Protein AF-A0AAW5VMK2-F1 (afdb_monomer_lite)

Sequence (219 aa):
MEKEIYLLLGNATITIIISVAVIKYLANKLIEDQFVKSLEKYRHKINLDFDRIQKINQKEFEVLPELWYLLNRYKTTAIFFLTKKILTEDINNYVELDLELFLKSIPITESQKLYIRNSNNKKAAYLQIVQDAGDAALQRDYDLLKIFFSNNKIFFTNRISTLVSEIDKFYFETTIIYHTLLNDQIQREIFAKDFEKSSQKILNQIYPEIKSRLKFTEE

pLDDT: mean 88.2, std 10.49, range [42.19, 97.94]

Organism: NCBI:txid2950025

Foldseek 3Di:
DVVVVVVVVVVVVVVVVVVVVVVVVVVVVVVVVVVVVVVVVVVVVVVVVVVVVVVLLVVLVVQLVVLLVLLVQLLVLLLCLLLVPQDPDQCLPDDPVRLVVVLVVDPDDPVLSVQLVPDNRSSVSSLVVSNVVSLVSNVVSVVVSVVSCVVCVVSDDPLLVVLVVVVVVVSVCSNVVCVVCVNPNVVSVVVSVVSSVVSVVSSVVSVVVSCVSNVPDDD

Radius of gyration: 37.96 Å; chains: 1; bounding box: 83×28×121 Å

Structure (mmCIF, N/CA/C/O backbone):
data_AF-A0AAW5VMK2-F1
#
_entry.id   AF-A0AAW5VMK2-F1
#
loop_
_atom_site.group_PDB
_atom_site.id
_atom_site.type_symbol
_atom_site.label_atom_id
_atom_site.label_alt_id
_atom_site.label_comp_id
_atom_site.label_asym_id
_atom_site.label_entity_id
_atom_site.label_seq_id
_atom_site.pdbx_PDB_ins_code
_atom_site.Cartn_x
_atom_site.Cartn_y
_atom_site.Cartn_z
_atom_site.occupancy
_atom_site.B_iso_or_equiv
_atom_site.auth_seq_id
_atom_site.auth_comp_id
_atom_site.auth_asym_id
_atom_site.auth_atom_id
_atom_site.pdbx_PDB_model_num
ATOM 1 N N . MET A 1 1 ? -60.920 7.695 85.302 1.00 55.19 1 MET A N 1
ATOM 2 C CA . MET A 1 1 ? -60.744 8.562 84.120 1.00 55.19 1 MET A CA 1
ATOM 3 C C . MET A 1 1 ? -59.274 8.810 83.786 1.00 55.19 1 MET A C 1
ATOM 5 O O . MET A 1 1 ? -58.885 8.487 82.678 1.00 55.19 1 MET A O 1
ATOM 9 N N . GLU A 1 2 ? -58.419 9.276 84.707 1.00 54.81 2 GLU A N 1
ATOM 10 C CA . GLU A 1 2 ? -56.999 9.556 84.381 1.00 54.81 2 GLU A CA 1
ATOM 11 C C . GLU A 1 2 ? -56.193 8.328 83.915 1.00 54.81 2 GLU A C 1
ATOM 13 O O . GLU A 1 2 ? -55.468 8.410 82.928 1.00 54.81 2 GLU A O 1
ATOM 18 N N . LYS A 1 3 ? -56.363 7.156 84.547 1.00 55.16 3 LYS A N 1
ATOM 19 C CA . LYS A 1 3 ? -55.651 5.920 84.154 1.00 55.16 3 LYS A CA 1
ATOM 20 C C . LYS A 1 3 ? -55.936 5.454 82.719 1.00 55.16 3 LYS A C 1
ATOM 22 O O . LYS A 1 3 ? -55.041 4.902 82.092 1.00 55.16 3 LYS A O 1
ATOM 27 N N . GLU A 1 4 ? -57.140 5.681 82.194 1.00 57.19 4 GLU A N 1
ATOM 28 C CA . GLU A 1 4 ? -57.496 5.305 80.815 1.00 57.19 4 GLU A CA 1
ATOM 29 C C . GLU A 1 4 ? -56.873 6.252 79.784 1.00 57.19 4 GLU A C 1
ATOM 31 O O . GLU A 1 4 ? -56.451 5.809 78.719 1.00 57.19 4 GLU A O 1
ATOM 36 N N . ILE A 1 5 ? -56.732 7.537 80.125 1.00 58.44 5 ILE A N 1
ATOM 37 C CA . ILE A 1 5 ? -56.108 8.552 79.265 1.00 58.44 5 ILE A CA 1
ATOM 38 C C . ILE A 1 5 ? -54.604 8.275 79.103 1.00 58.44 5 ILE A C 1
ATOM 40 O O . ILE A 1 5 ? -54.088 8.342 77.989 1.00 58.44 5 ILE A O 1
ATOM 44 N N . TYR A 1 6 ? -53.906 7.876 80.174 1.00 58.59 6 TYR A N 1
ATOM 45 C CA . TYR A 1 6 ? -52.492 7.474 80.099 1.00 58.59 6 TYR A CA 1
ATOM 46 C C . TYR A 1 6 ? -52.274 6.174 79.309 1.00 58.59 6 TYR A C 1
ATOM 48 O O . TYR A 1 6 ? -51.271 6.047 78.608 1.00 58.59 6 TYR A O 1
ATOM 56 N N . LEU A 1 7 ? -53.218 5.231 79.373 1.00 59.12 7 LEU A N 1
ATOM 57 C CA . LEU A 1 7 ? -53.176 3.983 78.601 1.00 59.12 7 LEU A CA 1
ATOM 58 C C . LEU A 1 7 ? -53.410 4.237 77.103 1.00 59.12 7 LEU A C 1
ATOM 60 O O . LEU A 1 7 ? -52.710 3.676 76.261 1.00 59.12 7 LEU A O 1
ATOM 64 N N . LEU A 1 8 ? -54.334 5.142 76.767 1.00 58.22 8 LEU A N 1
ATOM 65 C CA . LEU A 1 8 ? -54.582 5.591 75.394 1.00 58.22 8 LEU A CA 1
ATOM 66 C C . LEU A 1 8 ? -53.401 6.390 74.815 1.00 58.22 8 LEU A C 1
ATOM 68 O O . LEU A 1 8 ? -53.002 6.138 73.679 1.00 58.22 8 LEU A O 1
ATOM 72 N N . LEU A 1 9 ? -52.795 7.295 75.592 1.00 57.34 9 LEU A N 1
ATOM 73 C CA . LEU A 1 9 ? -51.599 8.052 75.188 1.00 57.34 9 LEU A CA 1
ATOM 74 C C . LEU A 1 9 ? -50.356 7.152 75.036 1.00 57.34 9 LEU A C 1
ATOM 76 O O . LEU A 1 9 ? -49.578 7.319 74.093 1.00 57.34 9 LEU A O 1
ATOM 80 N N . GLY A 1 10 ? -50.186 6.162 75.918 1.00 64.38 10 GLY A N 1
ATOM 81 C CA . GLY A 1 10 ? -49.125 5.155 75.817 1.00 64.38 10 GLY A CA 1
ATOM 82 C C . GLY A 1 10 ? -49.268 4.278 74.570 1.00 64.38 10 GLY A C 1
ATOM 83 O O . GLY A 1 10 ? -48.306 4.085 73.832 1.00 64.38 10 GLY A O 1
ATOM 84 N N . ASN A 1 11 ? -50.485 3.830 74.258 1.00 66.88 11 ASN A N 1
ATOM 85 C CA . ASN A 1 11 ? -50.741 3.060 73.041 1.00 66.88 11 ASN A CA 1
ATOM 86 C C . ASN A 1 11 ? -50.537 3.902 71.773 1.00 66.88 11 ASN A C 1
ATOM 88 O O . ASN A 1 11 ? -49.905 3.425 70.833 1.00 66.88 11 ASN A O 1
ATOM 92 N N . ALA A 1 12 ? -50.986 5.164 71.768 1.00 69.06 12 ALA A N 1
ATOM 93 C CA . ALA A 1 12 ? -50.824 6.075 70.635 1.00 69.06 12 ALA A CA 1
ATOM 94 C C . ALA A 1 12 ? -49.345 6.323 70.288 1.00 69.06 12 ALA A C 1
ATOM 96 O O . ALA A 1 12 ? -48.956 6.240 69.120 1.00 69.06 12 ALA A O 1
ATOM 97 N N . THR A 1 13 ? -48.503 6.564 71.298 1.00 71.81 13 THR A N 1
ATOM 98 C CA . THR A 1 13 ? -47.056 6.779 71.113 1.00 71.81 13 THR A CA 1
ATOM 99 C C . THR A 1 13 ? -46.342 5.532 70.588 1.00 71.81 13 THR A C 1
ATOM 101 O O . THR A 1 13 ? -45.519 5.645 69.678 1.00 71.81 13 THR A O 1
ATOM 104 N N . ILE A 1 14 ? -46.711 4.337 71.060 1.00 74.56 14 ILE A N 1
ATOM 105 C CA . ILE A 1 14 ? -46.182 3.062 70.549 1.00 74.56 14 ILE A CA 1
ATOM 106 C C . ILE A 1 14 ? -46.541 2.868 69.068 1.00 74.56 14 ILE A C 1
ATOM 108 O O . ILE A 1 14 ? -45.661 2.552 68.266 1.00 74.56 14 ILE A O 1
ATOM 112 N N . THR A 1 15 ? -47.791 3.121 68.664 1.00 77.88 15 THR A N 1
ATOM 113 C CA . THR A 1 15 ? -48.189 3.038 67.244 1.00 77.88 15 THR A CA 1
ATOM 114 C C . THR A 1 15 ? -47.421 4.008 66.353 1.00 77.88 15 THR A C 1
ATOM 116 O O . THR A 1 15 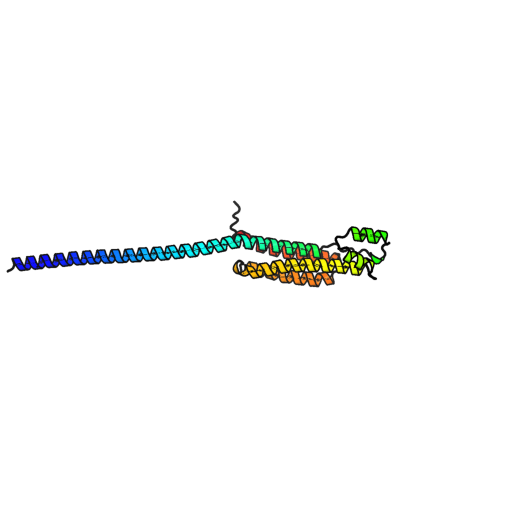? -47.055 3.639 65.237 1.00 77.88 15 THR A O 1
ATOM 119 N N . ILE A 1 16 ? -47.135 5.224 66.826 1.00 81.56 16 ILE A N 1
ATOM 120 C CA . ILE A 1 16 ? -46.351 6.209 66.066 1.00 81.56 16 ILE A CA 1
ATOM 121 C C . ILE A 1 16 ? -44.913 5.716 65.884 1.00 81.56 16 ILE A C 1
ATOM 123 O O . ILE A 1 16 ? -44.394 5.749 64.770 1.00 81.56 16 ILE A O 1
ATOM 127 N N . ILE A 1 17 ? -44.284 5.196 66.942 1.00 82.94 17 ILE A N 1
ATOM 128 C CA . ILE A 1 17 ? -42.915 4.662 66.885 1.00 82.94 17 ILE A CA 1
ATOM 129 C C . ILE A 1 17 ? -42.830 3.478 65.915 1.00 82.94 17 ILE A C 1
ATOM 131 O O . ILE A 1 17 ? -41.935 3.442 65.069 1.00 82.94 17 ILE A O 1
ATOM 135 N N . ILE A 1 18 ? -43.784 2.544 65.988 1.00 84.06 18 ILE A N 1
ATOM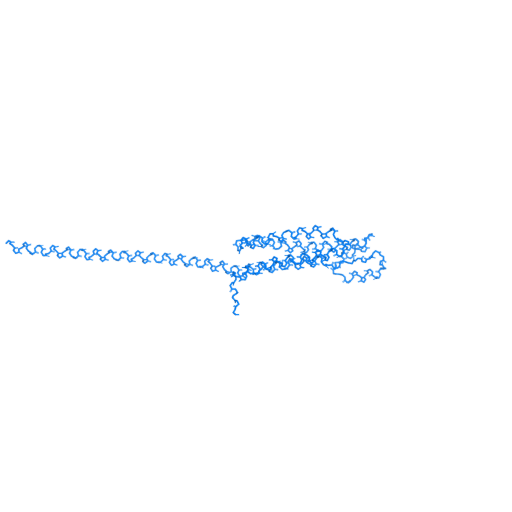 136 C CA . ILE A 1 18 ? -43.859 1.399 65.070 1.00 84.06 18 ILE A CA 1
ATOM 137 C C . ILE A 1 18 ? -44.045 1.885 63.630 1.00 84.06 18 ILE A C 1
ATOM 139 O O . ILE A 1 18 ? -43.343 1.425 62.732 1.00 84.06 18 ILE A O 1
ATOM 143 N N . SER A 1 19 ? -44.930 2.857 63.403 1.00 83.12 19 SER A N 1
ATOM 144 C CA . SER A 1 19 ? -45.181 3.413 62.069 1.00 83.12 19 SER A CA 1
ATOM 145 C C . SER A 1 19 ? -43.934 4.080 61.484 1.00 83.12 19 SER A C 1
ATOM 147 O O . SER A 1 19 ? -43.581 3.826 60.335 1.00 83.12 19 SER A O 1
ATOM 149 N N . VAL A 1 20 ? -43.209 4.875 62.278 1.00 87.81 20 VAL A N 1
ATOM 150 C CA . VAL A 1 20 ? -41.946 5.506 61.859 1.00 87.81 20 VAL A CA 1
ATOM 151 C C . VAL A 1 20 ? -40.874 4.456 61.561 1.00 87.81 20 VAL A C 1
ATOM 153 O O . VAL A 1 20 ? -40.158 4.581 60.567 1.00 87.81 20 VAL A O 1
ATOM 156 N N . ALA A 1 21 ? -40.774 3.400 62.373 1.00 88.62 21 ALA A N 1
ATOM 157 C CA . ALA A 1 21 ? -39.833 2.308 62.142 1.00 88.62 21 ALA A CA 1
ATOM 158 C C . ALA A 1 21 ? -40.138 1.554 60.836 1.00 88.62 21 ALA A C 1
ATOM 160 O O . ALA A 1 21 ? -39.225 1.298 60.050 1.00 88.62 21 ALA A O 1
ATOM 161 N N . VAL A 1 22 ? -41.416 1.268 60.567 1.00 88.56 22 VAL A N 1
ATOM 162 C CA . VAL A 1 22 ? -41.868 0.630 59.321 1.00 88.56 22 VAL A CA 1
ATOM 163 C C . VAL A 1 22 ? -41.588 1.524 58.114 1.00 88.56 22 VAL A C 1
ATOM 165 O O . VAL A 1 22 ? -41.030 1.049 57.128 1.00 88.56 22 VAL A O 1
ATOM 168 N N . ILE A 1 23 ? -41.895 2.823 58.191 1.00 90.81 23 ILE A N 1
ATOM 169 C CA . ILE A 1 23 ? -41.611 3.782 57.111 1.00 90.81 23 ILE A CA 1
ATOM 170 C C . ILE A 1 23 ? -40.107 3.866 56.845 1.00 90.81 23 ILE A C 1
ATOM 172 O O . ILE A 1 23 ? -39.690 3.811 55.692 1.00 90.81 23 ILE A O 1
ATOM 176 N N . LYS A 1 24 ? -39.276 3.946 57.891 1.00 91.19 24 LYS A N 1
ATOM 177 C CA . LYS A 1 24 ? -37.815 3.996 57.752 1.00 91.19 24 LYS A CA 1
ATOM 178 C C . LYS A 1 24 ? -37.260 2.717 57.124 1.00 91.19 24 LYS A C 1
ATOM 180 O O . LYS A 1 24 ? -36.398 2.791 56.253 1.00 91.19 24 LYS A O 1
ATOM 185 N N . TYR A 1 25 ? -37.769 1.554 57.530 1.00 93.75 25 TYR A N 1
ATOM 186 C CA . TYR A 1 25 ? -37.389 0.272 56.941 1.00 93.75 25 TYR A CA 1
ATOM 187 C C . TYR A 1 25 ? -37.773 0.192 55.457 1.00 93.75 25 TYR A C 1
ATOM 189 O O . TYR A 1 25 ? -36.934 -0.146 54.624 1.00 93.75 25 TYR A O 1
ATOM 197 N N . LEU A 1 26 ? -39.011 0.555 55.111 1.00 92.31 26 LEU A N 1
ATOM 198 C CA . LEU A 1 26 ? -39.484 0.557 53.725 1.00 92.31 26 LEU A CA 1
ATOM 199 C C . LEU A 1 26 ? -38.728 1.571 52.861 1.00 92.31 26 LEU A C 1
ATOM 201 O O . LEU A 1 26 ? -38.368 1.246 51.734 1.00 92.31 26 LEU A O 1
ATOM 205 N N . ALA A 1 27 ? -38.437 2.763 53.387 1.00 89.06 27 ALA A N 1
ATOM 206 C CA . ALA A 1 27 ? -37.640 3.771 52.696 1.00 89.06 27 ALA A CA 1
ATOM 207 C C . ALA A 1 27 ? -36.221 3.261 52.413 1.00 89.06 27 ALA A C 1
ATOM 209 O O . ALA A 1 27 ? -35.770 3.334 51.274 1.00 89.06 27 ALA A O 1
ATOM 210 N N . ASN A 1 28 ? -35.550 2.674 53.410 1.00 91.81 28 ASN A N 1
ATOM 211 C CA . ASN A 1 28 ? -34.224 2.083 53.226 1.00 91.81 28 ASN A CA 1
ATOM 212 C C . ASN A 1 28 ? -34.245 0.958 52.186 1.00 91.81 28 ASN A C 1
ATOM 214 O O . ASN A 1 28 ? -33.394 0.939 51.303 1.00 91.81 28 ASN A O 1
ATOM 218 N N . LYS A 1 29 ? -35.248 0.072 52.237 1.00 92.88 29 LYS A N 1
ATOM 219 C CA . LYS A 1 29 ? -35.394 -1.030 51.279 1.00 92.88 29 LYS A CA 1
ATOM 220 C C . LYS A 1 29 ? -35.662 -0.538 49.854 1.00 92.88 29 LYS A C 1
ATOM 222 O O . LYS A 1 29 ? -35.093 -1.065 48.907 1.00 92.88 29 LYS A O 1
ATOM 227 N N . LEU A 1 30 ? -36.492 0.495 49.686 1.00 91.88 30 LEU A N 1
ATOM 228 C CA . LEU A 1 30 ? -36.740 1.116 48.380 1.00 91.88 30 LEU A CA 1
ATOM 229 C C . LEU A 1 30 ? -35.482 1.784 47.817 1.00 91.88 30 LEU A C 1
ATOM 231 O O . LEU A 1 30 ? -35.218 1.675 46.621 1.00 91.88 30 LEU A O 1
ATOM 235 N N . ILE A 1 31 ? -34.717 2.468 48.671 1.00 92.25 31 ILE A N 1
ATOM 236 C CA . ILE A 1 31 ? -33.445 3.088 48.297 1.00 92.25 31 ILE A CA 1
ATOM 237 C C . ILE A 1 31 ? -32.448 2.007 47.867 1.00 92.25 31 ILE A C 1
ATOM 239 O O . ILE A 1 31 ? -31.843 2.134 46.806 1.00 92.25 31 ILE A O 1
ATOM 243 N N . GLU A 1 32 ? -32.320 0.925 48.634 1.00 92.75 32 GLU A N 1
ATOM 244 C CA . GLU A 1 32 ? -31.441 -0.205 48.322 1.00 92.75 32 GLU A CA 1
ATOM 245 C C . GLU A 1 32 ? -31.819 -0.876 46.992 1.00 92.75 32 GLU A C 1
ATOM 247 O O . GLU A 1 32 ? -30.964 -1.015 46.119 1.00 92.75 32 GLU A O 1
ATOM 252 N N . ASP A 1 33 ? -33.103 -1.171 46.763 1.00 92.94 33 ASP A N 1
ATOM 253 C CA . ASP A 1 33 ? -33.595 -1.724 45.493 1.00 92.94 33 ASP A CA 1
ATOM 254 C C . ASP A 1 33 ? -33.305 -0.795 44.300 1.00 92.94 33 ASP A C 1
ATOM 256 O O . ASP A 1 33 ? -32.953 -1.255 43.208 1.00 92.94 33 ASP A O 1
ATOM 260 N N . GLN A 1 34 ? -33.456 0.523 44.474 1.00 91.44 34 GLN A N 1
ATOM 261 C CA . GLN A 1 34 ? -33.108 1.497 43.435 1.00 91.44 34 GLN A CA 1
ATOM 262 C C . GLN A 1 34 ? -31.598 1.549 43.187 1.00 91.44 34 GLN A C 1
ATOM 264 O O . GLN A 1 34 ? -31.178 1.604 42.027 1.00 91.44 34 GLN A O 1
ATOM 269 N N . PHE A 1 35 ? -30.783 1.481 44.243 1.00 91.44 35 PHE A N 1
ATOM 270 C CA . PHE A 1 35 ? -29.329 1.418 44.130 1.00 91.44 35 PHE A CA 1
ATOM 271 C C . PHE A 1 35 ? -28.877 0.158 43.397 1.00 91.44 35 PHE A C 1
ATOM 273 O O . PHE A 1 35 ? -28.116 0.279 42.438 1.00 91.44 35 PHE A O 1
ATOM 280 N N . VAL A 1 36 ? -29.393 -1.020 43.757 1.00 93.56 36 VAL A N 1
ATOM 281 C CA . VAL A 1 36 ? -29.086 -2.291 43.082 1.00 93.56 36 VAL A CA 1
ATOM 282 C C . VAL A 1 36 ? -29.442 -2.208 41.598 1.00 93.56 36 VAL A C 1
ATOM 284 O O . VAL A 1 36 ? -28.588 -2.458 40.748 1.00 93.56 36 VAL A O 1
ATOM 287 N N . LYS A 1 37 ? -30.649 -1.732 41.262 1.00 92.56 37 LYS A N 1
ATOM 288 C CA . LYS A 1 37 ? -31.066 -1.531 39.861 1.00 92.56 37 LYS A CA 1
ATOM 289 C C . LYS A 1 37 ? -30.165 -0.551 39.110 1.00 92.56 37 LYS A C 1
ATOM 291 O O . LYS A 1 37 ? -29.895 -0.738 37.924 1.00 92.56 37 LYS A O 1
ATOM 296 N N . SER A 1 38 ? -29.724 0.524 39.764 1.00 90.38 38 SER A N 1
ATOM 297 C CA . SER A 1 38 ? -28.821 1.500 39.149 1.00 90.38 38 SER A CA 1
ATOM 298 C C . SER A 1 38 ? -27.431 0.906 38.901 1.00 90.38 38 SER A C 1
ATOM 300 O O . SER A 1 38 ? -26.896 1.062 37.805 1.00 90.38 38 SER A O 1
ATOM 302 N N . LEU A 1 39 ? -26.890 0.149 39.861 1.00 92.94 39 LEU A N 1
ATOM 303 C CA . LEU A 1 39 ? -25.608 -0.544 39.747 1.00 92.94 39 LEU A CA 1
ATOM 304 C C . LEU A 1 39 ? -25.631 -1.590 38.638 1.00 92.94 39 LEU A C 1
ATOM 306 O O . LEU A 1 39 ? -24.693 -1.647 37.848 1.00 92.94 39 LEU A O 1
ATOM 310 N N . GLU A 1 40 ? -26.707 -2.368 38.525 1.00 93.00 40 GLU A N 1
ATOM 311 C CA . GLU A 1 40 ? -26.888 -3.310 37.419 1.00 93.00 40 GLU A CA 1
ATOM 312 C C . GLU A 1 40 ? -26.888 -2.592 36.069 1.00 93.00 40 GLU A C 1
ATOM 314 O O . GLU A 1 40 ? -26.154 -2.989 35.164 1.00 93.00 40 GLU A O 1
ATOM 319 N N . LYS A 1 41 ? -27.632 -1.486 35.932 1.00 92.56 41 LYS A N 1
ATOM 320 C CA . LYS A 1 41 ? -27.629 -0.678 34.700 1.00 92.56 41 LYS A CA 1
ATOM 321 C C . LYS A 1 41 ? -26.236 -0.148 34.357 1.00 92.56 41 LYS A C 1
ATOM 323 O O . LYS A 1 41 ? -25.832 -0.229 33.197 1.00 92.56 41 LYS A O 1
ATOM 328 N N . TYR A 1 42 ? -25.497 0.371 35.339 1.00 93.81 42 TYR A N 1
ATOM 329 C CA . TYR A 1 42 ? -24.125 0.836 35.122 1.00 93.81 42 TYR A CA 1
ATOM 330 C C . TYR A 1 42 ? -23.194 -0.308 34.734 1.00 93.81 42 TYR A C 1
ATOM 332 O O . TYR A 1 42 ? -22.441 -0.168 33.776 1.00 93.81 42 TYR A O 1
ATOM 340 N N . ARG A 1 43 ? -23.287 -1.456 35.410 1.00 92.19 43 ARG A N 1
ATOM 341 C CA . ARG A 1 43 ? -22.506 -2.653 35.088 1.00 92.19 43 ARG A CA 1
ATOM 342 C C . ARG A 1 43 ? -22.780 -3.131 33.665 1.00 92.19 43 ARG A C 1
ATOM 344 O O . ARG A 1 43 ? -21.839 -3.389 32.924 1.00 92.19 43 ARG A O 1
ATOM 351 N N . HIS A 1 44 ? -24.047 -3.197 33.257 1.00 93.19 44 HIS A N 1
ATOM 352 C CA . HIS A 1 44 ? -24.417 -3.550 31.887 1.00 93.19 44 HIS A CA 1
ATOM 353 C C . HIS A 1 44 ? -23.860 -2.559 30.867 1.00 93.19 44 HIS A C 1
ATOM 355 O O . HIS A 1 44 ? -23.301 -2.982 29.859 1.00 93.19 44 HIS A O 1
ATOM 361 N N . LYS A 1 45 ? -23.962 -1.253 31.135 1.00 93.00 45 LYS A N 1
ATOM 362 C CA . LYS A 1 45 ? -23.408 -0.223 30.252 1.00 93.00 45 LYS A CA 1
ATOM 363 C C . LYS A 1 45 ? -21.887 -0.343 30.121 1.00 93.00 45 LYS A C 1
ATOM 365 O O . LYS A 1 45 ? -21.385 -0.363 29.005 1.00 93.00 45 LYS A O 1
ATOM 370 N N . ILE A 1 46 ? -21.179 -0.488 31.242 1.00 92.31 46 ILE A N 1
ATOM 371 C CA . ILE A 1 46 ? -19.722 -0.671 31.268 1.00 92.31 46 ILE A CA 1
ATOM 372 C C . ILE A 1 46 ? -19.323 -1.917 30.475 1.00 92.31 46 ILE A C 1
ATOM 374 O O . ILE A 1 46 ? -18.400 -1.843 29.673 1.00 92.31 46 ILE A O 1
ATOM 378 N N . ASN A 1 47 ? -20.031 -3.036 30.652 1.00 91.56 47 ASN A N 1
ATOM 379 C CA . ASN A 1 47 ? -19.752 -4.262 29.906 1.00 91.56 47 ASN A CA 1
ATOM 380 C C . ASN A 1 47 ? -19.948 -4.068 28.396 1.00 91.56 47 ASN A C 1
ATOM 382 O O . ASN A 1 47 ? -19.092 -4.473 27.621 1.00 91.56 47 ASN A O 1
ATOM 386 N N . LEU A 1 48 ? -21.026 -3.401 27.970 1.00 93.31 48 LEU A N 1
ATOM 387 C CA . LEU A 1 48 ? -21.265 -3.113 26.550 1.00 93.31 48 LEU A CA 1
ATOM 388 C C . LEU A 1 48 ? -20.190 -2.198 25.950 1.00 93.31 48 LEU A C 1
ATOM 390 O O . LEU A 1 48 ? -19.726 -2.435 24.833 1.00 93.31 48 LEU A O 1
ATOM 394 N N . ASP A 1 49 ? -19.790 -1.160 26.685 1.00 91.19 49 ASP A N 1
ATOM 395 C CA . ASP A 1 49 ? -18.731 -0.247 26.257 1.00 91.19 49 ASP A CA 1
ATOM 396 C C . ASP A 1 49 ? -17.382 -0.982 26.180 1.00 91.19 49 ASP A C 1
ATOM 398 O O . ASP A 1 49 ? -16.642 -0.816 25.208 1.00 91.19 49 ASP A O 1
ATOM 402 N N . PHE A 1 50 ? -17.092 -1.856 27.148 1.00 91.25 50 PHE A N 1
ATOM 403 C CA . PHE A 1 50 ? -15.893 -2.690 27.156 1.00 91.25 50 PHE A CA 1
ATOM 404 C C . PHE A 1 50 ? -15.869 -3.675 25.983 1.00 91.25 50 PHE A C 1
ATOM 406 O O . PHE A 1 50 ? -14.881 -3.717 25.252 1.00 91.25 50 PHE A O 1
ATOM 413 N N . ASP A 1 51 ? -16.967 -4.392 25.731 1.00 91.19 51 ASP A N 1
ATOM 414 C CA . ASP A 1 51 ? -17.101 -5.314 24.597 1.00 91.19 51 ASP A CA 1
ATOM 415 C C . ASP A 1 51 ? -16.882 -4.589 23.264 1.00 91.19 51 ASP A C 1
ATOM 417 O O . ASP A 1 51 ? -16.235 -5.103 22.346 1.00 91.19 51 ASP A O 1
ATOM 421 N N . ARG A 1 52 ? -17.409 -3.365 23.142 1.00 89.50 52 ARG A N 1
ATOM 422 C CA . ARG A 1 52 ? -17.216 -2.531 21.955 1.00 89.50 52 ARG A CA 1
ATOM 423 C C . ARG A 1 52 ? -15.756 -2.119 21.791 1.00 89.50 52 ARG A C 1
ATOM 425 O O . ARG A 1 52 ? -15.225 -2.240 20.688 1.00 89.50 52 ARG A O 1
ATOM 432 N N . ILE A 1 53 ? -15.110 -1.654 22.860 1.00 87.31 53 ILE A N 1
ATOM 433 C CA . ILE A 1 53 ? -13.689 -1.280 22.849 1.00 87.31 53 ILE A CA 1
ATOM 434 C C . ILE A 1 53 ? -12.824 -2.490 22.490 1.00 87.31 53 ILE A C 1
ATOM 436 O O . ILE A 1 53 ? -11.933 -2.377 21.652 1.00 87.31 53 ILE A O 1
ATOM 440 N N . GLN A 1 54 ? -13.110 -3.659 23.063 1.00 88.00 54 GLN A N 1
ATOM 441 C CA . GLN A 1 54 ? -12.380 -4.889 22.779 1.00 88.00 54 GLN A CA 1
ATOM 442 C C . GLN A 1 54 ? -12.485 -5.274 21.299 1.00 88.00 54 GLN A C 1
ATOM 444 O O . GLN A 1 54 ? -11.465 -5.568 20.679 1.00 88.00 54 GLN A O 1
ATOM 449 N N . LYS A 1 55 ? -13.685 -5.210 20.708 1.00 90.44 55 LYS A N 1
ATOM 450 C CA . LYS A 1 55 ? -13.892 -5.484 19.275 1.00 90.44 55 LYS A CA 1
ATOM 451 C C . LYS A 1 55 ? -13.168 -4.486 18.372 1.00 90.44 55 LYS A C 1
ATOM 453 O O . LYS A 1 55 ? -12.601 -4.890 17.361 1.00 90.44 55 LYS A O 1
ATOM 458 N N . ILE A 1 56 ? -13.173 -3.199 18.728 1.00 89.56 56 ILE A N 1
ATOM 459 C CA . ILE A 1 56 ? -12.433 -2.170 17.982 1.00 89.56 56 ILE A CA 1
ATOM 460 C C . ILE A 1 56 ? -10.934 -2.462 18.041 1.00 89.56 56 ILE A C 1
ATOM 462 O O . ILE A 1 56 ? -10.304 -2.551 16.993 1.00 89.56 56 ILE A O 1
ATOM 466 N N . ASN A 1 57 ? -10.385 -2.696 19.235 1.00 88.44 57 ASN A N 1
ATOM 467 C CA . ASN A 1 57 ? -8.967 -3.011 19.406 1.00 88.44 57 ASN A CA 1
ATOM 468 C C . ASN A 1 57 ? -8.575 -4.270 18.628 1.00 88.44 57 ASN A C 1
ATOM 470 O O . ASN A 1 57 ? -7.572 -4.260 17.924 1.00 88.44 57 ASN A O 1
ATOM 474 N N . GLN A 1 58 ? -9.382 -5.334 18.696 1.00 90.69 58 GLN A N 1
ATOM 475 C CA . GLN A 1 58 ? -9.153 -6.550 17.915 1.00 90.69 58 GLN A CA 1
ATOM 476 C C . GLN A 1 58 ? -9.071 -6.242 16.417 1.00 90.69 58 GLN A C 1
ATOM 478 O O . GLN A 1 58 ? -8.180 -6.740 15.736 1.00 90.69 58 GLN A O 1
ATOM 483 N N . LYS A 1 59 ? -9.953 -5.372 15.911 1.00 94.12 59 LYS A N 1
ATOM 484 C CA . LYS A 1 59 ? -9.914 -4.973 14.506 1.00 94.12 59 LYS A CA 1
ATOM 485 C C . LYS A 1 59 ? -8.699 -4.106 14.173 1.00 94.12 59 LYS A C 1
ATOM 487 O O . LYS A 1 59 ? -8.140 -4.250 13.091 1.00 94.12 59 LYS A O 1
ATOM 492 N N . GLU A 1 60 ? -8.241 -3.256 15.090 1.00 93.31 60 GLU A N 1
ATOM 493 C CA . GLU A 1 60 ? -7.002 -2.483 14.921 1.00 93.31 60 GLU A CA 1
ATOM 494 C C . GLU A 1 60 ? -5.764 -3.381 14.780 1.00 93.31 60 GLU A C 1
ATOM 496 O O . GLU A 1 60 ? -4.897 -3.072 13.960 1.00 93.31 60 GLU A O 1
ATOM 501 N N . PHE A 1 61 ? -5.710 -4.515 15.493 1.00 93.62 61 PHE A N 1
ATOM 502 C CA . PHE A 1 61 ? -4.642 -5.516 15.344 1.00 93.62 61 PHE A CA 1
ATOM 503 C C . PHE A 1 61 ? -4.611 -6.183 13.964 1.00 93.62 61 PHE A C 1
ATOM 505 O O . PHE A 1 61 ? -3.559 -6.657 13.550 1.00 93.62 61 PHE A O 1
ATOM 512 N N . GLU A 1 62 ? -5.724 -6.200 13.233 1.00 94.69 62 GLU A N 1
ATOM 513 C CA . GLU A 1 62 ? -5.762 -6.673 11.845 1.00 94.69 62 GLU A CA 1
ATOM 514 C C . GLU A 1 62 ? -5.435 -5.537 10.869 1.00 94.69 62 GLU A C 1
ATOM 516 O O . GLU A 1 62 ? -4.660 -5.695 9.930 1.00 94.69 62 GLU A O 1
ATOM 521 N N . VAL A 1 63 ? -6.032 -4.366 11.092 1.00 96.94 63 VAL A N 1
ATOM 522 C CA . VAL A 1 63 ? -6.054 -3.276 10.115 1.00 96.94 63 VAL A CA 1
ATOM 523 C C . VAL A 1 63 ? -4.747 -2.482 10.080 1.00 96.94 63 VAL A C 1
ATOM 525 O O . VAL A 1 63 ? -4.290 -2.113 8.998 1.00 96.94 63 VAL A O 1
ATOM 528 N N . LEU A 1 64 ? -4.147 -2.176 11.235 1.00 96.12 64 LEU A N 1
ATOM 529 C CA . LEU A 1 64 ? -2.950 -1.329 11.282 1.00 96.12 64 LEU A CA 1
ATOM 530 C C . LEU A 1 64 ? -1.703 -2.030 10.709 1.00 96.12 64 LEU A C 1
ATOM 532 O O . LEU A 1 64 ? -0.994 -1.388 9.929 1.00 96.12 64 LEU A O 1
ATOM 536 N N . PRO A 1 65 ? -1.426 -3.316 11.012 1.00 95.88 65 PRO A N 1
ATOM 537 C CA . PRO A 1 65 ? -0.319 -4.031 10.376 1.00 95.88 65 PRO A CA 1
ATOM 538 C C . PRO A 1 65 ? -0.504 -4.194 8.866 1.00 95.88 65 PRO A C 1
ATOM 540 O O . PRO A 1 65 ? 0.456 -4.033 8.117 1.00 95.88 65 PRO A O 1
ATOM 543 N N . GLU A 1 66 ? -1.731 -4.446 8.406 1.00 97.62 66 GLU A N 1
ATOM 544 C CA . GLU A 1 66 ? -2.023 -4.564 6.975 1.00 97.62 66 GLU A CA 1
ATOM 545 C C . GLU A 1 66 ? -1.821 -3.226 6.249 1.00 97.62 66 GLU A C 1
ATOM 547 O O . GLU A 1 66 ? -1.185 -3.184 5.196 1.00 97.62 66 GLU A O 1
ATOM 552 N N . LEU A 1 67 ? -2.252 -2.103 6.845 1.00 97.44 67 LEU A N 1
ATOM 553 C CA . LEU A 1 67 ? -1.935 -0.773 6.314 1.00 97.44 67 LEU A CA 1
ATOM 554 C C . LEU A 1 67 ? -0.417 -0.593 6.180 1.00 97.44 67 LEU A C 1
ATOM 556 O O . LEU A 1 67 ? 0.064 -0.160 5.135 1.00 97.44 67 LEU A O 1
ATOM 560 N N . TRP A 1 68 ? 0.341 -0.927 7.228 1.00 97.00 68 TRP A N 1
ATOM 561 C CA . TRP A 1 68 ? 1.800 -0.824 7.218 1.00 97.00 68 TRP A CA 1
ATOM 562 C C . TRP A 1 68 ? 2.435 -1.665 6.107 1.00 97.00 68 TRP A C 1
ATOM 564 O O . TRP A 1 68 ? 3.331 -1.189 5.403 1.00 97.00 68 TRP A O 1
ATOM 574 N N . TYR A 1 69 ? 1.959 -2.895 5.922 1.00 97.69 69 TYR A N 1
ATOM 575 C CA . TYR A 1 69 ? 2.402 -3.776 4.850 1.00 97.69 69 TYR A CA 1
ATOM 576 C C . TYR A 1 69 ? 2.137 -3.165 3.468 1.00 97.69 69 TYR A C 1
ATOM 578 O O . TYR A 1 69 ? 3.067 -3.050 2.668 1.00 97.69 69 TYR A O 1
ATOM 586 N N . LEU A 1 70 ? 0.910 -2.706 3.201 1.00 97.88 70 LEU A N 1
ATOM 587 C CA . LEU A 1 70 ? 0.533 -2.116 1.912 1.00 97.88 70 LEU A CA 1
ATOM 588 C C . LEU A 1 70 ? 1.324 -0.841 1.599 1.00 97.88 70 LEU A C 1
ATOM 590 O O . LEU A 1 70 ? 1.753 -0.645 0.463 1.00 97.88 70 LEU A O 1
ATOM 594 N N . LEU A 1 71 ? 1.579 -0.007 2.608 1.00 96.69 71 LEU A N 1
ATOM 595 C CA . LEU A 1 71 ? 2.411 1.189 2.480 1.00 96.69 71 LEU A CA 1
ATOM 596 C C . LEU A 1 71 ? 3.849 0.856 2.062 1.00 96.69 71 LEU A C 1
ATOM 598 O O . LEU A 1 71 ? 4.392 1.467 1.139 1.00 96.69 71 LEU A O 1
ATOM 602 N N . ASN A 1 72 ? 4.463 -0.128 2.724 1.00 96.56 72 ASN A N 1
ATOM 603 C CA . ASN A 1 72 ? 5.812 -0.573 2.381 1.00 96.56 72 ASN A CA 1
ATOM 604 C C . ASN A 1 72 ? 5.850 -1.237 1.007 1.00 96.56 72 ASN A C 1
ATOM 606 O O . ASN A 1 72 ? 6.750 -0.951 0.223 1.00 96.56 72 ASN A O 1
ATOM 610 N N . ARG A 1 73 ? 4.857 -2.069 0.689 1.00 96.75 73 ARG A N 1
ATOM 611 C CA . ARG A 1 73 ? 4.733 -2.711 -0.619 1.00 96.75 73 ARG A CA 1
ATOM 612 C C . ARG A 1 73 ? 4.660 -1.676 -1.739 1.00 96.75 73 ARG A C 1
ATOM 614 O O . ARG A 1 73 ? 5.466 -1.743 -2.661 1.00 96.75 73 ARG A O 1
ATOM 621 N N . TYR A 1 74 ? 3.772 -0.689 -1.619 1.00 95.88 74 TYR A N 1
ATOM 622 C CA . TYR A 1 74 ? 3.675 0.411 -2.576 1.00 95.88 74 TYR A CA 1
ATOM 623 C C . TYR A 1 74 ? 5.013 1.150 -2.723 1.00 95.88 74 TYR A C 1
ATOM 625 O O . TYR A 1 74 ? 5.493 1.333 -3.841 1.00 95.88 74 TYR A O 1
ATOM 633 N N . LYS A 1 75 ? 5.659 1.516 -1.604 1.00 94.44 75 LYS A N 1
ATOM 634 C CA . LYS A 1 75 ? 6.975 2.171 -1.619 1.00 94.44 75 LYS A CA 1
ATOM 635 C C . LYS A 1 75 ? 8.008 1.334 -2.381 1.00 94.44 75 LYS A C 1
ATOM 637 O O . LYS A 1 75 ? 8.720 1.871 -3.225 1.00 94.44 75 LYS A O 1
ATOM 642 N N . THR A 1 76 ? 8.109 0.041 -2.083 1.00 93.88 76 THR A N 1
ATOM 643 C CA . THR A 1 76 ? 9.061 -0.863 -2.737 1.00 93.88 76 THR A CA 1
ATOM 644 C C . THR A 1 76 ? 8.787 -0.967 -4.233 1.00 93.88 76 THR A C 1
ATOM 646 O O . THR A 1 76 ? 9.726 -0.863 -5.021 1.00 93.88 76 THR A O 1
ATOM 649 N N . THR A 1 77 ? 7.524 -1.106 -4.636 1.00 93.69 77 THR A N 1
ATOM 650 C CA . THR A 1 77 ? 7.127 -1.143 -6.049 1.00 93.69 77 THR A CA 1
ATOM 651 C C . THR A 1 77 ? 7.471 0.166 -6.760 1.00 93.69 77 THR A C 1
ATOM 653 O O . THR A 1 77 ? 8.053 0.129 -7.843 1.00 93.69 77 THR A O 1
ATOM 656 N N . ALA A 1 78 ? 7.209 1.319 -6.139 1.00 92.00 78 ALA A N 1
ATOM 657 C CA . ALA A 1 78 ? 7.558 2.628 -6.688 1.00 92.00 78 ALA A CA 1
ATOM 658 C C . ALA A 1 78 ? 9.075 2.811 -6.846 1.00 92.00 78 ALA A C 1
ATOM 660 O O . ALA A 1 78 ? 9.541 3.203 -7.913 1.00 92.00 78 ALA A O 1
ATOM 661 N N . ILE A 1 79 ? 9.871 2.459 -5.831 1.00 90.12 79 ILE A N 1
ATOM 662 C CA . ILE A 1 79 ? 11.339 2.530 -5.921 1.00 90.12 79 ILE A CA 1
ATOM 663 C C . ILE A 1 79 ? 11.856 1.586 -7.001 1.00 90.12 79 ILE A C 1
ATOM 665 O O . ILE A 1 79 ? 12.697 1.985 -7.804 1.00 90.12 79 ILE A O 1
ATOM 669 N N . PHE A 1 80 ? 11.356 0.350 -7.054 1.00 88.44 80 PHE A N 1
ATOM 670 C CA . PHE A 1 80 ? 11.749 -0.603 -8.086 1.00 88.44 80 PHE A CA 1
ATOM 671 C C . PHE A 1 80 ? 11.426 -0.070 -9.481 1.00 88.44 80 PHE A C 1
ATOM 673 O O . PHE A 1 80 ? 12.260 -0.163 -10.372 1.00 88.44 80 PHE A O 1
ATOM 680 N N . PHE A 1 81 ? 10.252 0.533 -9.666 1.00 87.19 81 PHE A N 1
ATOM 681 C CA . PHE A 1 81 ? 9.850 1.150 -10.924 1.00 87.19 81 PHE A CA 1
ATOM 682 C C . PHE A 1 81 ? 10.784 2.301 -11.336 1.00 87.19 81 PHE A C 1
ATOM 684 O O . PHE A 1 81 ? 11.290 2.310 -12.461 1.00 87.19 81 PHE A O 1
ATOM 691 N N . LEU A 1 82 ? 11.093 3.211 -10.407 1.00 85.75 82 LEU A N 1
ATOM 692 C CA . LEU A 1 82 ? 11.960 4.370 -10.644 1.00 85.75 82 LEU A CA 1
ATOM 693 C C . LEU A 1 82 ? 13.430 3.995 -10.889 1.00 85.75 82 LEU A C 1
ATOM 695 O O . LEU A 1 82 ? 14.093 4.591 -11.737 1.00 85.75 82 LEU A O 1
ATOM 699 N N . THR A 1 83 ? 13.937 3.000 -10.159 1.00 82.75 83 THR A N 1
ATOM 700 C CA . THR A 1 83 ? 15.337 2.541 -10.235 1.00 82.75 83 THR A CA 1
ATOM 701 C C . THR A 1 83 ? 15.555 1.427 -11.248 1.00 82.75 83 THR A C 1
ATOM 703 O O . THR A 1 83 ? 16.698 1.014 -11.462 1.00 82.75 83 THR A O 1
ATOM 706 N N . LYS A 1 84 ? 14.486 0.925 -11.887 1.00 79.62 84 LYS A N 1
ATOM 707 C CA . LYS A 1 84 ? 14.584 -0.149 -12.873 1.00 79.62 84 LYS A CA 1
ATOM 708 C C . LYS A 1 84 ? 15.604 0.252 -13.926 1.00 79.62 84 LYS A C 1
ATOM 710 O O . LYS A 1 84 ? 15.424 1.228 -14.659 1.00 79.62 84 LYS A O 1
ATOM 715 N N . LYS A 1 85 ? 16.682 -0.528 -14.008 1.00 68.19 85 LYS A N 1
ATOM 716 C CA . LYS A 1 85 ? 17.702 -0.338 -15.030 1.00 68.19 85 LYS A CA 1
ATOM 717 C C . LYS A 1 85 ? 17.094 -0.699 -16.379 1.00 68.19 85 LYS A C 1
ATOM 719 O O . LYS A 1 85 ? 17.029 -1.859 -16.775 1.00 68.19 85 LYS A O 1
ATOM 724 N N . ILE A 1 86 ? 16.592 0.318 -17.058 1.00 70.19 86 ILE A N 1
ATOM 725 C CA . ILE A 1 86 ? 16.181 0.235 -18.447 1.00 70.19 86 ILE A CA 1
ATOM 726 C C . ILE A 1 86 ? 17.454 0.108 -19.288 1.00 70.19 86 ILE A C 1
ATOM 728 O O . ILE A 1 86 ? 18.397 0.876 -19.090 1.00 70.19 86 ILE A O 1
ATOM 732 N N . LEU A 1 87 ? 17.492 -0.848 -20.222 1.00 66.81 87 LEU A N 1
ATOM 733 C CA . LEU A 1 87 ? 18.583 -0.896 -21.192 1.00 66.81 87 LEU A CA 1
ATOM 734 C C . LEU A 1 87 ? 18.576 0.385 -22.024 1.00 66.81 87 LEU A C 1
ATOM 736 O O . LEU A 1 87 ? 17.618 0.687 -22.733 1.00 66.81 87 LEU A O 1
ATOM 740 N N . THR A 1 88 ? 19.676 1.121 -21.938 1.00 63.53 88 THR A N 1
ATOM 741 C CA . THR A 1 88 ? 19.989 2.232 -22.838 1.00 63.53 88 THR A CA 1
ATOM 742 C C . THR A 1 88 ? 20.552 1.738 -24.171 1.00 63.53 88 THR A C 1
ATOM 744 O O . THR A 1 88 ? 20.563 2.502 -25.141 1.00 63.53 88 THR A O 1
ATOM 747 N N . GLU A 1 89 ? 20.971 0.470 -24.225 1.00 72.38 89 GLU A N 1
ATOM 748 C CA . GLU A 1 89 ? 21.560 -0.184 -25.389 1.00 72.38 89 GLU A CA 1
ATOM 749 C C . GLU A 1 89 ? 20.606 -0.180 -26.587 1.00 72.38 89 GLU A C 1
ATOM 751 O O . GLU A 1 89 ? 19.384 -0.314 -26.455 1.00 72.38 89 GLU A O 1
ATOM 756 N N . ASP A 1 90 ? 21.165 0.051 -27.772 1.00 82.88 90 ASP A N 1
ATOM 757 C CA . ASP A 1 90 ? 20.387 0.149 -28.997 1.00 82.88 90 ASP A CA 1
ATOM 758 C C . ASP A 1 90 ? 20.137 -1.234 -29.602 1.00 82.88 90 ASP A C 1
ATOM 760 O O . ASP A 1 90 ? 20.829 -1.679 -30.519 1.00 82.88 90 ASP A O 1
ATOM 764 N N . ILE A 1 91 ? 19.101 -1.905 -29.094 1.00 90.25 91 ILE A N 1
ATOM 765 C CA . ILE A 1 91 ? 18.688 -3.238 -29.558 1.00 90.25 91 ILE A CA 1
ATOM 766 C C . ILE A 1 91 ? 18.149 -3.253 -30.998 1.00 90.25 91 ILE A C 1
ATOM 768 O O . ILE A 1 91 ? 17.810 -4.312 -31.523 1.00 90.25 91 ILE A O 1
ATOM 772 N N . ASN A 1 92 ? 18.050 -2.093 -31.657 1.00 90.81 92 ASN A N 1
ATOM 773 C CA . ASN A 1 92 ? 17.688 -2.026 -33.072 1.00 90.81 92 ASN A CA 1
ATOM 774 C C . ASN A 1 92 ? 18.755 -2.657 -33.974 1.00 90.81 92 ASN A C 1
ATOM 776 O O . ASN A 1 92 ? 18.402 -3.194 -35.021 1.00 90.81 92 ASN A O 1
ATOM 780 N N . ASN A 1 93 ? 20.023 -2.625 -33.551 1.00 91.00 93 ASN A N 1
ATOM 781 C CA . ASN A 1 93 ? 21.160 -3.107 -34.339 1.00 91.00 93 ASN A CA 1
ATOM 782 C C . ASN A 1 93 ? 21.609 -4.523 -33.953 1.00 91.00 93 ASN A C 1
ATOM 784 O O . ASN A 1 93 ? 22.648 -4.982 -34.424 1.00 91.00 93 ASN A O 1
ATOM 788 N N . TYR A 1 94 ? 20.869 -5.210 -33.080 1.00 92.69 94 TYR A N 1
ATOM 789 C CA . TYR A 1 94 ? 21.209 -6.576 -32.695 1.00 92.69 94 TYR A CA 1
ATOM 790 C C . TYR A 1 94 ? 21.064 -7.517 -33.887 1.00 92.69 94 TYR A C 1
ATOM 792 O O . TYR A 1 94 ? 20.073 -7.466 -34.620 1.00 92.69 94 TYR A O 1
ATOM 800 N N . VAL A 1 95 ? 22.034 -8.418 -34.041 1.00 94.06 95 VAL A N 1
ATOM 801 C CA . VAL A 1 95 ? 21.886 -9.571 -34.930 1.00 94.06 95 VAL A CA 1
ATOM 802 C C . VAL A 1 95 ? 20.788 -10.471 -34.357 1.00 94.06 95 VAL A C 1
ATOM 804 O O . VAL A 1 95 ? 20.559 -10.495 -33.149 1.00 94.06 95 VAL A O 1
ATOM 807 N N . GLU A 1 96 ? 20.092 -11.220 -35.211 1.00 93.56 96 GLU A N 1
ATOM 808 C CA . GLU A 1 96 ? 18.946 -12.049 -34.812 1.00 93.56 96 GLU A CA 1
ATOM 809 C C . GLU A 1 96 ? 19.255 -12.980 -33.627 1.00 93.56 96 GLU A C 1
ATOM 811 O O . GLU A 1 96 ? 18.464 -13.076 -32.692 1.00 93.56 96 GLU A O 1
ATOM 816 N N . LEU A 1 97 ? 20.447 -13.587 -33.605 1.00 95.31 97 LEU A N 1
ATOM 817 C CA . LEU A 1 97 ? 20.887 -14.430 -32.493 1.00 95.31 97 LEU A CA 1
ATOM 818 C C . LEU A 1 97 ? 20.996 -13.654 -31.168 1.00 95.31 97 LEU A C 1
ATOM 820 O O . LEU A 1 97 ? 20.516 -14.132 -30.139 1.00 95.31 97 LEU A O 1
ATOM 824 N N . ASP A 1 98 ? 21.591 -12.460 -31.191 1.00 93.88 98 ASP A N 1
ATOM 825 C CA . ASP A 1 98 ? 21.767 -11.615 -30.004 1.00 93.88 98 ASP A CA 1
ATOM 826 C C . ASP A 1 98 ? 20.421 -11.089 -29.498 1.00 93.88 98 ASP A C 1
ATOM 828 O O . ASP A 1 98 ? 20.170 -11.057 -28.291 1.00 93.88 98 ASP A O 1
ATOM 832 N N . LEU A 1 99 ? 19.513 -10.748 -30.421 1.00 93.50 99 LEU A N 1
ATOM 833 C CA . LEU A 1 99 ? 18.142 -10.370 -30.096 1.00 93.50 99 LEU A CA 1
ATOM 834 C C . LEU A 1 99 ? 17.404 -11.510 -29.391 1.00 93.50 99 LEU A C 1
ATOM 836 O O . LEU A 1 99 ? 16.761 -11.274 -28.371 1.00 93.50 99 LEU A O 1
ATOM 840 N N . GLU A 1 100 ? 17.524 -12.746 -29.868 1.00 95.00 100 GLU A N 1
ATOM 841 C CA . GLU A 1 100 ? 16.889 -13.895 -29.220 1.00 95.00 100 GLU A CA 1
ATOM 842 C C . GLU A 1 100 ? 17.465 -14.194 -27.834 1.00 95.00 100 GLU A C 1
ATOM 844 O O . GLU A 1 100 ? 16.713 -14.493 -26.901 1.00 95.00 100 GLU A O 1
ATOM 849 N N . LEU A 1 101 ? 18.786 -14.099 -27.665 1.00 93.75 101 LEU A N 1
ATOM 850 C CA . LEU A 1 101 ? 19.424 -14.259 -26.355 1.00 93.75 101 LE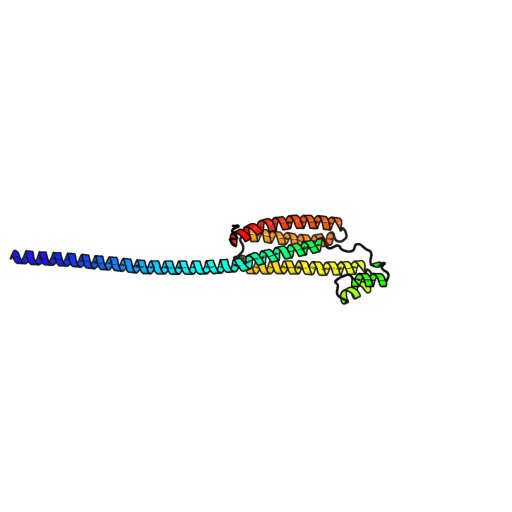U A CA 1
ATOM 851 C C . LEU A 1 101 ? 18.955 -13.177 -25.380 1.00 93.75 101 LEU A C 1
ATOM 853 O O . LEU A 1 101 ? 18.592 -13.483 -24.240 1.00 93.75 101 LEU A O 1
ATOM 857 N N . PHE A 1 102 ? 18.876 -11.934 -25.849 1.00 92.25 102 PHE A N 1
ATOM 858 C CA . PHE A 1 102 ? 18.333 -10.827 -25.079 1.00 92.25 102 PHE A CA 1
ATOM 859 C C . PHE A 1 102 ? 16.874 -11.073 -24.677 1.00 92.25 102 PHE A C 1
ATOM 861 O O . PHE A 1 102 ? 16.562 -11.054 -23.486 1.00 92.25 102 PHE A O 1
ATOM 868 N N . LEU A 1 103 ? 15.989 -11.384 -25.630 1.00 92.44 103 LEU A N 1
ATOM 869 C CA . LEU A 1 103 ? 14.567 -11.630 -25.372 1.00 92.44 103 LEU A CA 1
ATOM 870 C C . LEU A 1 103 ? 14.323 -12.827 -24.436 1.00 92.44 103 LEU A C 1
ATOM 872 O O . LEU A 1 103 ? 13.320 -12.850 -23.724 1.00 92.44 103 LEU A O 1
ATOM 876 N N . LYS A 1 104 ? 15.227 -13.814 -24.398 1.00 93.69 104 LYS A N 1
ATOM 877 C CA . LYS A 1 104 ? 15.185 -14.929 -23.434 1.00 93.69 104 LYS A CA 1
ATOM 878 C C . LYS A 1 104 ? 15.612 -14.523 -22.023 1.00 93.69 104 LYS A C 1
ATOM 880 O O . LYS A 1 104 ? 15.128 -15.118 -21.065 1.00 93.69 104 LYS A O 1
ATOM 885 N N . SER A 1 105 ? 16.495 -13.532 -21.898 1.00 90.19 105 SER A N 1
ATOM 886 C CA . SER A 1 105 ? 17.008 -13.054 -20.606 1.00 90.19 105 SER A CA 1
ATOM 887 C C . SER A 1 105 ? 16.020 -12.175 -19.831 1.00 90.19 105 SER A C 1
ATOM 889 O O . SER A 1 105 ? 16.149 -12.037 -18.615 1.00 90.19 105 SER A O 1
ATOM 891 N N . ILE A 1 106 ? 15.024 -11.595 -20.509 1.00 88.88 106 ILE A N 1
ATOM 892 C CA . ILE A 1 106 ? 14.061 -10.669 -19.902 1.00 88.88 106 ILE A CA 1
ATOM 893 C C . ILE A 1 106 ? 12.714 -11.342 -19.568 1.00 88.88 106 ILE A C 1
ATOM 895 O O . ILE A 1 106 ? 12.210 -12.156 -20.347 1.00 88.88 106 ILE A O 1
ATOM 899 N N . PRO A 1 107 ? 12.081 -10.989 -18.430 1.00 88.44 107 PRO A N 1
ATOM 900 C CA . PRO A 1 107 ? 10.835 -11.605 -17.977 1.00 88.44 107 PRO A CA 1
ATOM 901 C C . PRO A 1 107 ? 9.611 -10.976 -18.664 1.00 88.44 107 PRO A C 1
ATOM 903 O O . PRO A 1 107 ? 8.838 -10.250 -18.041 1.00 88.44 107 PRO A O 1
ATOM 906 N N . ILE A 1 108 ? 9.442 -11.239 -19.960 1.00 90.94 108 ILE A N 1
ATOM 907 C CA . ILE A 1 108 ? 8.275 -10.812 -20.750 1.00 90.94 108 ILE A CA 1
ATOM 908 C C . ILE A 1 108 ? 7.621 -12.003 -21.459 1.00 90.94 108 ILE A C 1
ATOM 910 O O . ILE A 1 108 ? 8.241 -13.047 -21.669 1.00 90.94 108 ILE A O 1
ATOM 914 N N . THR A 1 109 ? 6.353 -11.849 -21.827 1.00 95.00 109 THR A N 1
ATOM 915 C CA . THR A 1 109 ? 5.561 -12.896 -22.497 1.00 95.00 109 THR A CA 1
ATOM 916 C C . THR A 1 109 ? 6.015 -13.136 -23.940 1.00 95.00 109 THR A C 1
ATOM 918 O O . THR A 1 109 ? 6.567 -12.243 -24.581 1.00 95.00 109 THR A O 1
ATOM 921 N N . GLU A 1 110 ? 5.731 -14.316 -24.502 1.00 95.62 110 GLU A N 1
ATOM 922 C CA . GLU A 1 110 ? 6.055 -14.612 -25.910 1.00 95.62 110 GLU A CA 1
ATOM 923 C C . GLU A 1 110 ? 5.364 -13.657 -26.894 1.00 95.62 110 GLU A C 1
ATOM 925 O O . GLU A 1 110 ? 5.971 -13.240 -27.879 1.00 95.62 110 GLU A O 1
ATOM 930 N N . SER A 1 111 ? 4.135 -13.226 -26.594 1.00 95.75 111 SER A N 1
ATOM 931 C CA . SER A 1 111 ? 3.423 -12.225 -27.396 1.00 95.75 111 SER A CA 1
ATOM 932 C C . SER A 1 111 ? 4.155 -10.879 -27.415 1.00 95.75 111 SER A C 1
ATOM 934 O O . SER A 1 111 ? 4.280 -10.252 -28.465 1.00 95.75 111 SER A O 1
ATOM 936 N N . GLN A 1 112 ? 4.697 -10.450 -26.271 1.00 96.06 112 GLN A N 1
ATOM 937 C CA . GLN A 1 112 ? 5.508 -9.232 -26.171 1.00 96.06 112 GLN A CA 1
ATOM 938 C C . GLN A 1 112 ? 6.848 -9.379 -26.903 1.00 96.06 112 GLN A C 1
ATOM 940 O O . GLN A 1 112 ? 7.277 -8.451 -27.585 1.00 96.06 112 GLN A O 1
ATOM 945 N N . LYS A 1 113 ? 7.488 -10.555 -26.833 1.00 95.75 113 LYS A N 1
ATOM 946 C CA . LYS A 1 113 ? 8.705 -10.844 -27.611 1.00 95.75 113 LYS A CA 1
ATOM 947 C C . LYS A 1 113 ? 8.436 -10.755 -29.110 1.00 95.75 113 LYS A C 1
ATOM 949 O O . LYS A 1 113 ? 9.202 -10.124 -29.832 1.00 95.75 113 LYS A O 1
ATOM 954 N N . LEU A 1 114 ? 7.330 -11.336 -29.577 1.00 96.50 114 LEU A N 1
ATOM 955 C CA . LEU A 1 114 ? 6.911 -11.261 -30.977 1.00 96.50 114 LEU A CA 1
ATOM 956 C C . LEU A 1 114 ? 6.653 -9.814 -31.423 1.00 96.50 114 LEU A C 1
ATOM 958 O O . LEU A 1 114 ? 7.086 -9.426 -32.506 1.00 96.50 114 LEU A O 1
ATOM 962 N N . TYR A 1 115 ? 6.010 -9.005 -30.578 1.00 96.31 115 TYR A N 1
ATOM 963 C CA . TYR A 1 115 ? 5.815 -7.578 -30.840 1.00 96.31 115 TYR A CA 1
ATOM 964 C C . TYR A 1 115 ? 7.148 -6.837 -31.013 1.00 96.31 115 TYR A C 1
ATOM 966 O O . TYR A 1 115 ? 7.310 -6.103 -31.986 1.00 96.31 115 TYR A O 1
ATOM 974 N N . ILE A 1 116 ? 8.132 -7.083 -30.139 1.00 95.31 116 ILE A N 1
ATOM 975 C CA . ILE A 1 116 ? 9.465 -6.472 -30.261 1.00 95.31 116 ILE A CA 1
ATOM 976 C C . ILE A 1 116 ? 10.128 -6.883 -31.580 1.00 95.31 116 ILE A C 1
ATOM 978 O O . ILE A 1 116 ? 10.600 -6.009 -32.304 1.00 95.31 116 ILE A O 1
ATOM 982 N N . ARG A 1 117 ? 10.120 -8.176 -31.937 1.00 95.31 117 ARG A N 1
ATOM 983 C CA . ARG A 1 117 ? 10.719 -8.680 -33.192 1.00 95.31 117 ARG A CA 1
ATOM 984 C C . ARG A 1 117 ? 10.170 -7.971 -34.428 1.00 95.31 117 ARG A C 1
ATOM 986 O O . ARG A 1 117 ? 10.947 -7.537 -35.276 1.00 95.31 117 ARG A O 1
ATOM 993 N N . ASN A 1 118 ? 8.847 -7.835 -34.487 1.00 96.00 118 ASN A N 1
ATOM 994 C CA . ASN A 1 118 ? 8.129 -7.293 -35.641 1.00 96.00 118 ASN A CA 1
ATOM 995 C C . ASN A 1 118 ? 8.098 -5.758 -35.676 1.00 96.00 118 ASN A C 1
ATOM 997 O O . ASN A 1 118 ? 7.612 -5.176 -36.644 1.00 96.00 118 ASN A O 1
ATOM 1001 N N . SER A 1 119 ? 8.575 -5.090 -34.626 1.00 96.12 119 SER A N 1
ATOM 1002 C CA . SER A 1 119 ? 8.567 -3.633 -34.557 1.00 96.12 119 SER A CA 1
ATOM 1003 C C . SER A 1 119 ? 9.695 -3.006 -35.387 1.00 96.12 119 SER A C 1
ATOM 1005 O O . SER A 1 119 ? 10.835 -3.481 -35.406 1.00 96.12 119 SER A O 1
ATOM 1007 N N . ASN A 1 120 ? 9.382 -1.879 -36.034 1.00 94.25 120 ASN A N 1
ATOM 1008 C CA . ASN A 1 120 ? 10.366 -1.073 -36.768 1.00 94.25 120 ASN A CA 1
ATOM 1009 C C . ASN A 1 120 ? 11.429 -0.475 -35.833 1.00 94.25 120 ASN A C 1
ATOM 1011 O O . ASN A 1 120 ? 12.580 -0.315 -36.224 1.00 94.25 120 ASN A O 1
ATOM 1015 N N . ASN A 1 121 ? 11.039 -0.154 -34.597 1.00 93.56 121 ASN A N 1
ATOM 1016 C CA . ASN A 1 121 ? 11.927 0.329 -33.547 1.00 93.56 121 ASN A CA 1
ATOM 1017 C C . ASN A 1 121 ? 11.800 -0.590 -32.325 1.00 93.56 121 ASN A C 1
ATOM 1019 O O . ASN A 1 121 ? 10.961 -0.375 -31.446 1.00 93.56 121 ASN A O 1
ATOM 1023 N N . LYS A 1 122 ? 12.655 -1.614 -32.292 1.00 92.94 122 LYS A N 1
ATOM 1024 C CA . LYS A 1 122 ? 12.731 -2.644 -31.250 1.00 92.94 122 LYS A CA 1
ATOM 1025 C C . LYS A 1 122 ? 12.981 -2.032 -29.885 1.00 92.94 122 LYS A C 1
ATOM 1027 O O . LYS A 1 122 ? 12.342 -2.429 -28.913 1.00 92.94 122 LYS A O 1
ATOM 1032 N N . LYS A 1 123 ? 13.855 -1.020 -29.821 1.00 89.94 123 LYS A N 1
ATOM 1033 C CA . LYS A 1 123 ? 14.137 -0.285 -28.583 1.00 89.94 123 LYS A CA 1
ATOM 1034 C C . LYS A 1 123 ? 12.873 0.377 -28.044 1.00 89.94 123 LYS A C 1
ATOM 1036 O O . LYS A 1 123 ? 12.535 0.160 -26.886 1.00 89.94 123 LYS A O 1
ATOM 1041 N N . ALA A 1 124 ? 12.148 1.128 -28.873 1.00 89.31 124 ALA A N 1
ATOM 1042 C CA . ALA A 1 124 ? 10.904 1.774 -28.453 1.00 89.31 124 ALA A CA 1
ATOM 1043 C C . ALA A 1 124 ? 9.841 0.754 -28.011 1.00 89.31 124 ALA A C 1
ATOM 1045 O O . ALA A 1 124 ? 9.222 0.944 -26.967 1.00 89.31 124 ALA A O 1
ATOM 1046 N N . ALA A 1 125 ? 9.685 -0.355 -28.743 1.00 92.50 125 ALA A N 1
ATOM 1047 C CA . ALA A 1 125 ? 8.750 -1.422 -28.385 1.00 92.50 125 ALA A CA 1
ATOM 1048 C C . ALA A 1 125 ? 9.084 -2.07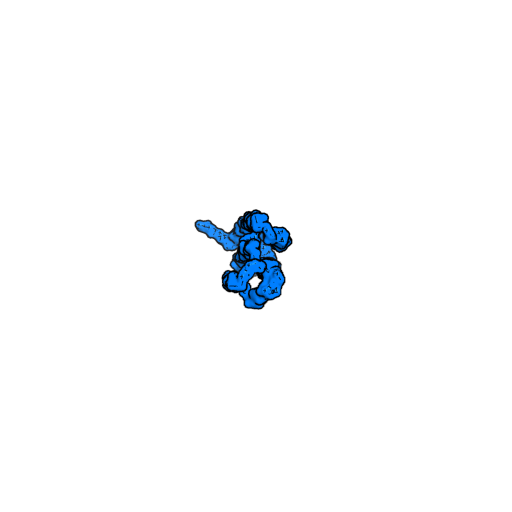3 -27.030 1.00 92.50 125 ALA A C 1
ATOM 1050 O O . ALA A 1 125 ? 8.197 -2.285 -26.205 1.00 92.50 125 ALA A O 1
ATOM 1051 N N . TYR A 1 126 ? 10.365 -2.353 -26.773 1.00 90.31 126 TYR A N 1
ATOM 1052 C CA . TYR A 1 126 ? 10.827 -2.867 -25.482 1.00 90.31 126 TYR A CA 1
ATOM 1053 C C . TYR A 1 126 ? 10.574 -1.871 -24.344 1.00 90.31 126 TYR A C 1
ATOM 1055 O O . TYR A 1 126 ? 10.048 -2.256 -23.298 1.00 90.31 126 TYR A O 1
ATOM 1063 N N . LEU A 1 127 ? 10.920 -0.594 -24.550 1.00 86.94 127 LEU A N 1
ATOM 1064 C CA . LEU A 1 127 ? 10.708 0.464 -23.561 1.00 86.94 127 LEU A CA 1
ATOM 1065 C C . LEU A 1 127 ? 9.234 0.588 -23.184 1.00 86.94 127 LEU A C 1
ATOM 1067 O O . LEU A 1 127 ? 8.925 0.626 -21.997 1.00 86.94 127 LEU A O 1
ATOM 1071 N N . GLN A 1 128 ? 8.349 0.576 -24.179 1.00 88.88 128 GLN A N 1
ATOM 1072 C CA . GLN A 1 128 ? 6.907 0.631 -23.973 1.00 88.88 128 GLN A CA 1
ATOM 1073 C C . GLN A 1 128 ? 6.414 -0.547 -23.123 1.00 88.88 128 GLN A C 1
ATOM 1075 O O . GLN A 1 128 ? 5.757 -0.343 -22.111 1.00 88.88 128 GLN A O 1
ATOM 1080 N N . ILE A 1 129 ? 6.809 -1.782 -23.451 1.00 90.94 129 ILE A N 1
ATOM 1081 C CA . ILE A 1 129 ? 6.419 -2.962 -22.659 1.00 90.94 129 ILE A CA 1
ATOM 1082 C C . ILE A 1 129 ? 6.889 -2.848 -21.202 1.00 90.94 129 ILE A C 1
ATOM 1084 O O . ILE A 1 129 ? 6.169 -3.217 -20.272 1.00 90.94 129 ILE A O 1
ATOM 1088 N N . VAL A 1 130 ? 8.119 -2.375 -20.994 1.00 87.06 130 VAL A N 1
ATOM 1089 C CA . VAL A 1 130 ? 8.698 -2.221 -19.657 1.00 87.06 130 VAL A CA 1
ATOM 1090 C C . VAL A 1 130 ? 7.982 -1.141 -18.849 1.00 87.06 130 VAL A C 1
ATOM 1092 O O . VAL A 1 130 ? 7.784 -1.353 -17.649 1.00 87.06 130 VAL A O 1
ATOM 1095 N N . GLN A 1 131 ? 7.612 -0.031 -19.493 1.00 85.69 131 GLN A N 1
ATOM 1096 C CA . GLN A 1 131 ? 6.805 1.045 -18.916 1.00 85.69 131 GLN A CA 1
ATOM 1097 C C . GLN A 1 131 ? 5.431 0.528 -18.521 1.00 85.69 131 GLN A C 1
ATOM 1099 O O . GLN A 1 131 ? 5.129 0.513 -17.335 1.00 85.69 131 GLN A O 1
ATOM 1104 N N . ASP A 1 132 ? 4.675 -0.015 -19.478 1.00 89.50 132 ASP A N 1
ATOM 1105 C CA . ASP A 1 132 ? 3.303 -0.478 -19.274 1.00 89.50 132 ASP A CA 1
ATOM 1106 C C . ASP A 1 132 ? 3.220 -1.492 -18.124 1.00 89.50 132 ASP A C 1
ATOM 1108 O O . ASP A 1 132 ? 2.332 -1.432 -17.272 1.00 89.50 132 ASP A O 1
ATOM 1112 N N . ALA A 1 133 ? 4.180 -2.421 -18.054 1.00 89.31 133 ALA A N 1
ATOM 1113 C CA . ALA A 1 133 ? 4.250 -3.397 -16.971 1.00 89.31 133 ALA A CA 1
ATOM 1114 C C . ALA A 1 133 ? 4.552 -2.753 -15.607 1.00 89.31 133 ALA A C 1
ATOM 1116 O O . ALA A 1 133 ? 4.042 -3.207 -14.579 1.00 89.31 133 ALA A O 1
ATOM 1117 N N . GLY A 1 134 ? 5.403 -1.727 -15.588 1.00 88.62 134 GLY A N 1
ATOM 1118 C CA . GLY A 1 134 ? 5.744 -0.973 -14.388 1.00 88.62 134 GLY A CA 1
ATOM 1119 C C . GLY A 1 134 ? 4.590 -0.100 -13.900 1.00 88.62 134 GLY A C 1
ATOM 1120 O O . GLY A 1 134 ? 4.229 -0.190 -12.727 1.00 88.62 134 GLY A O 1
ATOM 1121 N N . ASP A 1 135 ? 3.953 0.639 -14.806 1.00 90.56 135 ASP A N 1
ATOM 1122 C CA . ASP A 1 135 ? 2.780 1.470 -14.532 1.00 90.56 135 ASP A CA 1
ATOM 1123 C C . ASP A 1 135 ? 1.627 0.618 -14.004 1.00 90.56 135 ASP A C 1
ATOM 1125 O O . ASP A 1 135 ? 1.047 0.926 -12.964 1.00 90.56 135 ASP A O 1
ATOM 1129 N N . ALA A 1 136 ? 1.352 -0.525 -14.639 1.00 92.81 136 ALA A N 1
ATOM 1130 C CA . ALA A 1 136 ? 0.328 -1.455 -14.171 1.00 92.81 136 ALA A CA 1
ATOM 1131 C C . ALA A 1 136 ? 0.642 -2.036 -12.780 1.00 92.81 136 ALA A C 1
ATOM 1133 O O . ALA A 1 136 ? -0.267 -2.280 -11.981 1.00 92.81 136 ALA A O 1
ATOM 1134 N N . ALA A 1 137 ? 1.917 -2.289 -12.465 1.00 92.94 137 ALA A N 1
ATOM 1135 C CA . ALA A 1 137 ? 2.315 -2.754 -11.139 1.00 92.94 137 ALA A CA 1
ATOM 1136 C C . ALA A 1 137 ? 2.147 -1.663 -10.075 1.00 92.94 137 ALA A C 1
ATOM 1138 O O . ALA A 1 137 ? 1.556 -1.934 -9.028 1.00 92.94 137 ALA A O 1
ATOM 1139 N N . LEU A 1 138 ? 2.604 -0.445 -10.367 1.00 93.56 138 LEU A N 1
ATOM 1140 C CA . LEU A 1 138 ? 2.481 0.707 -9.481 1.00 93.56 138 LEU A CA 1
ATOM 1141 C C . LEU A 1 138 ? 1.013 1.061 -9.218 1.00 93.56 138 LEU A C 1
ATOM 1143 O O . LEU A 1 138 ? 0.617 1.193 -8.061 1.00 93.56 138 LEU A O 1
ATOM 1147 N N . GLN A 1 139 ? 0.207 1.141 -10.280 1.00 95.44 139 GLN A N 1
ATOM 1148 C CA . GLN A 1 139 ? -1.231 1.400 -10.222 1.00 95.44 139 GLN A CA 1
ATOM 1149 C C . GLN A 1 139 ? -1.937 0.404 -9.311 1.00 95.44 139 GLN A C 1
ATOM 1151 O O . GLN A 1 139 ? -2.652 0.788 -8.395 1.00 95.44 139 GLN A O 1
ATOM 1156 N N . ARG A 1 140 ? -1.709 -0.890 -9.540 1.00 96.94 140 ARG A N 1
ATOM 1157 C CA . ARG A 1 140 ? -2.341 -1.964 -8.773 1.00 96.94 140 ARG A CA 1
ATOM 1158 C C . ARG A 1 140 ? -2.022 -1.875 -7.284 1.00 96.94 140 ARG A C 1
ATOM 1160 O O . ARG A 1 140 ? -2.927 -2.014 -6.467 1.00 96.94 140 ARG A O 1
ATOM 1167 N N . ASP A 1 141 ? -0.756 -1.679 -6.921 1.00 97.00 141 ASP A N 1
ATOM 1168 C CA . ASP A 1 141 ? -0.367 -1.602 -5.510 1.00 97.00 141 ASP A CA 1
ATOM 1169 C C . ASP A 1 141 ? -0.898 -0.322 -4.845 1.00 97.00 141 ASP A C 1
ATOM 1171 O O . ASP A 1 141 ? -1.310 -0.359 -3.683 1.00 97.00 141 ASP A O 1
ATOM 1175 N N . TYR A 1 142 ? -0.965 0.785 -5.588 1.00 96.44 142 TYR A N 1
ATOM 1176 C CA . TYR A 1 142 ? -1.613 2.013 -5.133 1.00 9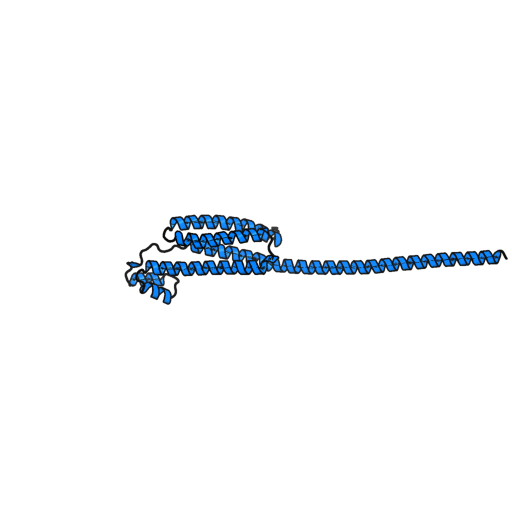6.44 142 TYR A CA 1
ATOM 1177 C C . TYR A 1 142 ? -3.126 1.827 -4.934 1.00 96.44 142 TYR A C 1
ATOM 1179 O O . TYR A 1 142 ? -3.648 2.160 -3.873 1.00 96.44 142 TYR A O 1
ATOM 1187 N N . ASP A 1 143 ? -3.830 1.223 -5.891 1.00 96.81 143 ASP A N 1
ATOM 1188 C CA . ASP A 1 143 ? -5.271 0.967 -5.797 1.00 96.81 143 ASP A CA 1
ATOM 1189 C C . ASP A 1 143 ? -5.605 0.057 -4.614 1.00 96.81 143 ASP A C 1
ATOM 1191 O O . ASP A 1 143 ? -6.541 0.338 -3.862 1.00 96.81 143 ASP A O 1
ATOM 1195 N N . LEU A 1 144 ? -4.810 -0.995 -4.391 1.00 97.69 144 LEU A N 1
ATOM 1196 C CA . LEU A 1 144 ? -4.943 -1.859 -3.215 1.00 97.69 144 LEU A CA 1
ATOM 1197 C C . LEU A 1 144 ? -4.820 -1.055 -1.916 1.00 97.69 144 LEU A C 1
ATOM 1199 O O . LEU A 1 144 ? -5.677 -1.182 -1.038 1.00 97.69 144 LEU A O 1
ATOM 1203 N N . LEU A 1 145 ? -3.808 -0.187 -1.811 1.00 97.50 145 LEU A N 1
ATOM 1204 C CA . LEU A 1 145 ? -3.636 0.707 -0.667 1.00 97.50 145 LEU A CA 1
ATOM 1205 C C . LEU A 1 145 ? -4.844 1.643 -0.493 1.00 97.50 145 LEU A C 1
ATOM 1207 O O . LEU A 1 145 ? -5.353 1.776 0.620 1.00 97.50 145 LEU A O 1
ATOM 1211 N N . LYS A 1 146 ? -5.336 2.275 -1.565 1.00 96.56 146 LYS A N 1
ATOM 1212 C CA . LYS A 1 146 ? -6.450 3.237 -1.503 1.00 96.56 146 LYS A CA 1
ATOM 1213 C C . LYS A 1 146 ? -7.777 2.583 -1.146 1.00 96.56 146 LYS A C 1
ATOM 1215 O O . LYS A 1 146 ? -8.500 3.115 -0.301 1.00 96.56 146 LYS A O 1
ATOM 1220 N N . ILE A 1 147 ? -8.088 1.436 -1.746 1.00 97.38 147 ILE A N 1
ATOM 1221 C CA . ILE A 1 147 ? -9.295 0.663 -1.436 1.00 97.38 147 ILE A CA 1
ATOM 1222 C C . ILE A 1 147 ? -9.250 0.223 0.026 1.00 97.38 147 ILE A C 1
ATOM 1224 O O . ILE A 1 147 ? -10.207 0.454 0.769 1.00 97.38 147 ILE A O 1
ATOM 1228 N N . PHE A 1 148 ? -8.123 -0.346 0.465 1.00 97.94 148 PHE A N 1
ATOM 1229 C CA . PHE A 1 148 ? -7.949 -0.765 1.851 1.00 97.94 148 PHE A CA 1
ATOM 1230 C C . PHE A 1 148 ? -8.098 0.410 2.823 1.00 97.94 148 PHE A C 1
ATOM 1232 O O . PHE A 1 148 ? -8.842 0.313 3.802 1.00 97.94 148 PHE A O 1
ATOM 1239 N N . PHE A 1 149 ? -7.432 1.532 2.542 1.00 96.31 149 PHE A N 1
ATOM 1240 C CA . PHE A 1 149 ? -7.487 2.727 3.376 1.00 96.31 149 PHE A CA 1
ATOM 1241 C C . PHE A 1 149 ? -8.912 3.294 3.472 1.00 96.31 149 PHE A C 1
ATOM 1243 O O . PHE A 1 149 ? -9.373 3.635 4.560 1.00 96.31 149 PHE A O 1
ATOM 1250 N N . SER A 1 150 ? -9.639 3.352 2.354 1.00 96.12 150 SER A N 1
ATOM 1251 C CA . SER A 1 150 ? -11.013 3.862 2.322 1.00 96.12 150 SER A CA 1
ATOM 1252 C C . SER A 1 150 ? -11.964 2.976 3.133 1.00 96.12 150 SER A C 1
ATOM 1254 O O . SER A 1 150 ? -12.694 3.471 3.994 1.00 96.12 150 SER A O 1
ATOM 1256 N N . ASN A 1 151 ? -11.879 1.654 2.948 1.00 97.06 151 ASN A N 1
ATOM 1257 C CA . ASN A 1 151 ? -12.730 0.684 3.644 1.00 97.06 151 ASN A CA 1
ATOM 1258 C C . ASN A 1 151 ? -12.489 0.640 5.160 1.00 97.06 151 ASN A C 1
ATOM 1260 O O . ASN A 1 151 ? -13.389 0.284 5.918 1.00 97.06 151 ASN A O 1
ATOM 1264 N N . ASN A 1 152 ? -11.292 1.016 5.613 1.00 96.94 152 ASN A N 1
ATOM 1265 C CA . ASN A 1 152 ? -10.889 0.932 7.015 1.00 96.94 152 ASN A CA 1
ATOM 1266 C C . ASN A 1 152 ? -10.699 2.301 7.686 1.00 96.94 152 ASN A C 1
ATOM 1268 O O . ASN A 1 152 ? -10.159 2.379 8.790 1.00 96.94 152 ASN A O 1
ATOM 1272 N N . LYS A 1 153 ? -11.178 3.386 7.062 1.00 93.81 153 LYS A N 1
ATO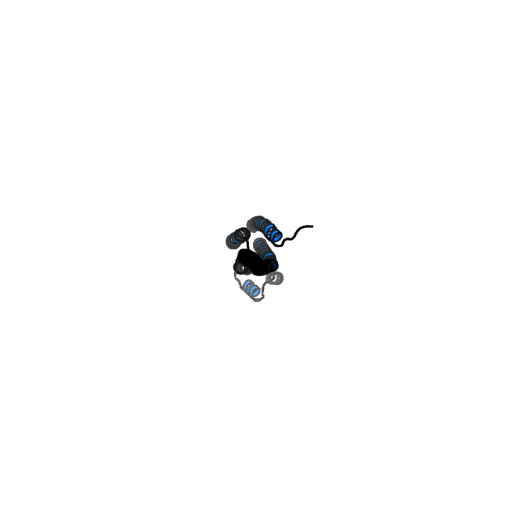M 1273 C CA . LYS A 1 153 ? -10.922 4.768 7.500 1.00 93.81 153 LYS A CA 1
ATOM 1274 C C . LYS A 1 153 ? -11.275 5.046 8.964 1.00 93.81 153 LYS A C 1
ATOM 1276 O O . LYS A 1 153 ? -10.583 5.815 9.623 1.00 93.81 153 LYS A O 1
ATOM 1281 N N . ILE A 1 154 ? -12.315 4.396 9.488 1.00 91.88 154 ILE A N 1
ATOM 1282 C CA . ILE A 1 154 ? -12.766 4.549 10.882 1.00 91.88 154 ILE A CA 1
ATOM 1283 C C . ILE A 1 154 ? -11.718 4.117 11.919 1.00 91.88 154 ILE A C 1
ATOM 1285 O O . ILE A 1 154 ? -11.788 4.547 13.066 1.00 91.88 154 ILE A O 1
ATOM 1289 N N . PHE A 1 155 ? -10.756 3.279 11.526 1.00 93.81 155 PHE A N 1
ATOM 1290 C CA . PHE A 1 155 ? -9.701 2.781 12.402 1.00 93.81 155 PHE A CA 1
ATOM 1291 C C . PHE A 1 155 ? -8.443 3.648 12.352 1.00 93.81 155 PHE A C 1
ATOM 1293 O O . PHE A 1 155 ? -7.488 3.356 13.066 1.00 93.81 155 PHE A O 1
ATOM 1300 N N . PHE A 1 156 ? -8.397 4.715 11.551 1.00 93.44 156 PHE A N 1
ATOM 1301 C CA . PHE A 1 156 ? -7.214 5.566 11.417 1.00 93.44 156 PHE A CA 1
ATOM 1302 C C . PHE A 1 156 ? -7.392 6.903 12.127 1.00 93.44 156 PHE A C 1
ATOM 1304 O O . PHE A 1 156 ? -8.459 7.512 12.107 1.00 93.44 156 PHE A O 1
ATOM 1311 N N . THR A 1 157 ? -6.312 7.391 12.738 1.00 93.38 157 THR A N 1
ATOM 1312 C CA . THR A 1 157 ? -6.286 8.752 13.277 1.00 93.38 157 THR A CA 1
ATOM 1313 C C . THR A 1 157 ? -6.269 9.766 12.132 1.00 93.38 157 THR A C 1
ATOM 1315 O O . THR A 1 157 ? -5.850 9.462 11.008 1.00 93.38 157 THR A O 1
ATOM 1318 N N . ASN A 1 158 ? -6.665 11.009 12.420 1.00 93.62 158 ASN A N 1
ATOM 1319 C CA . ASN A 1 158 ? -6.537 12.106 11.456 1.00 93.62 158 ASN A CA 1
ATOM 1320 C C . ASN A 1 158 ? -5.087 12.258 10.978 1.00 93.62 158 ASN A C 1
ATOM 1322 O O . ASN A 1 158 ? -4.853 12.491 9.800 1.00 93.62 158 ASN A O 1
ATOM 1326 N N . ARG A 1 159 ? -4.114 12.042 11.872 1.00 93.69 159 ARG A N 1
ATOM 1327 C CA . ARG A 1 159 ? -2.689 12.101 11.541 1.00 93.69 159 ARG A CA 1
ATOM 1328 C C . ARG A 1 159 ? -2.276 11.029 10.534 1.00 93.69 159 ARG A C 1
ATOM 1330 O O . ARG A 1 159 ? -1.677 11.377 9.523 1.00 93.69 159 ARG A O 1
ATOM 1337 N N . ILE A 1 160 ? -2.616 9.757 10.777 1.00 93.44 160 ILE A N 1
ATOM 1338 C CA . ILE A 1 160 ? -2.354 8.678 9.806 1.00 93.44 160 ILE A CA 1
ATOM 1339 C C . ILE A 1 160 ? -3.028 9.015 8.474 1.00 93.44 160 ILE A C 1
ATOM 1341 O O . ILE A 1 160 ? -2.411 8.883 7.425 1.00 93.44 160 ILE A O 1
ATOM 1345 N N . SER A 1 161 ? -4.264 9.516 8.513 1.00 94.06 161 SER A N 1
ATOM 1346 C CA . SER A 1 161 ? -5.006 9.871 7.302 1.00 94.06 161 SER A CA 1
ATOM 1347 C C . SER A 1 161 ? -4.327 10.967 6.481 1.00 94.06 161 SER A C 1
ATOM 1349 O O . SER A 1 161 ? -4.229 10.841 5.261 1.00 94.06 161 SER A O 1
ATOM 1351 N N . THR A 1 162 ? -3.822 12.017 7.131 1.00 94.50 162 THR A N 1
ATOM 1352 C CA . THR A 1 162 ? -3.044 13.072 6.471 1.00 94.50 162 THR A CA 1
ATOM 1353 C C . THR A 1 162 ? -1.761 12.513 5.859 1.00 94.50 162 THR A C 1
ATOM 1355 O O . THR A 1 162 ? -1.507 12.743 4.682 1.00 94.50 162 THR A O 1
ATOM 1358 N N . LEU A 1 163 ? -0.999 11.713 6.612 1.00 92.88 163 LEU A N 1
ATOM 1359 C CA . LEU A 1 163 ? 0.263 11.130 6.142 1.00 92.88 163 LEU A CA 1
ATOM 1360 C C . LEU A 1 163 ? 0.070 10.162 4.967 1.00 92.88 163 LEU A C 1
ATOM 1362 O O . LEU A 1 163 ? 0.866 10.160 4.035 1.00 92.88 163 LEU A O 1
ATOM 1366 N N . VAL A 1 164 ? -1.001 9.364 4.972 1.00 92.31 164 VAL A N 1
ATOM 1367 C CA . VAL A 1 164 ? -1.354 8.506 3.830 1.00 92.31 164 VAL A CA 1
ATOM 1368 C C . VAL A 1 164 ? -1.790 9.348 2.629 1.00 92.31 164 VAL A C 1
ATOM 1370 O O . VAL A 1 164 ? -1.498 8.983 1.499 1.00 92.31 164 VAL A O 1
ATOM 1373 N N . SER A 1 165 ? -2.429 10.499 2.840 1.00 90.69 165 SER A N 1
ATOM 1374 C CA . SER A 1 165 ? -2.818 11.391 1.735 1.00 90.69 165 SER A CA 1
ATOM 1375 C C . SER A 1 165 ? -1.608 12.057 1.068 1.00 90.69 165 SER A C 1
ATOM 1377 O O . SER A 1 165 ? -1.649 12.354 -0.122 1.00 90.69 165 SER A O 1
ATOM 1379 N N . GLU A 1 166 ? -0.494 12.241 1.785 1.00 91.38 166 GLU A N 1
ATOM 1380 C CA . GLU A 1 166 ? 0.775 12.680 1.182 1.00 91.38 166 GLU A CA 1
ATOM 1381 C C . GLU A 1 166 ? 1.347 11.643 0.196 1.00 91.38 166 GLU A C 1
ATOM 1383 O O . GLU A 1 166 ? 2.113 11.999 -0.697 1.00 91.38 166 GLU A O 1
ATOM 1388 N N . ILE A 1 167 ? 0.940 10.373 0.293 1.00 89.81 167 ILE A N 1
ATOM 1389 C CA . ILE A 1 167 ? 1.345 9.313 -0.645 1.00 89.81 167 ILE A CA 1
ATOM 1390 C C . ILE A 1 167 ? 0.685 9.475 -2.009 1.00 89.81 167 ILE A C 1
ATOM 1392 O O . ILE A 1 167 ? 1.304 9.143 -3.020 1.00 89.81 167 ILE A O 1
ATOM 1396 N N . ASP A 1 168 ? -0.506 10.070 -2.060 1.00 90.56 168 ASP A N 1
ATOM 1397 C CA . ASP A 1 168 ? -1.175 10.383 -3.323 1.00 90.56 168 ASP A CA 1
ATOM 1398 C C . ASP A 1 168 ? -0.289 11.307 -4.167 1.00 90.56 168 ASP A C 1
ATOM 1400 O O . ASP A 1 168 ? -0.088 11.070 -5.357 1.00 90.56 168 ASP A O 1
ATOM 1404 N N . LYS A 1 169 ? 0.337 12.308 -3.531 1.00 89.50 169 LYS A N 1
ATOM 1405 C CA . LYS A 1 169 ? 1.293 13.203 -4.193 1.00 89.50 169 LYS A CA 1
ATOM 1406 C C . LYS A 1 169 ? 2.462 12.423 -4.794 1.00 89.50 169 LYS A C 1
ATOM 1408 O O . LYS A 1 169 ? 2.806 12.648 -5.949 1.00 89.50 169 LYS A O 1
ATOM 1413 N N . PHE A 1 170 ? 3.034 11.484 -4.044 1.00 87.69 170 PHE A N 1
ATOM 1414 C CA . PHE A 1 170 ? 4.133 10.651 -4.529 1.00 87.69 170 PHE A CA 1
ATOM 1415 C C . PHE A 1 170 ? 3.732 9.771 -5.707 1.00 87.69 170 PHE A C 1
ATOM 1417 O O . PHE A 1 170 ? 4.526 9.599 -6.628 1.00 87.69 170 PHE A O 1
ATOM 1424 N N . TYR A 1 171 ? 2.516 9.229 -5.700 1.00 90.19 171 TYR A N 1
ATOM 1425 C CA . TYR A 1 171 ? 1.985 8.469 -6.826 1.00 90.19 171 TYR A CA 1
ATOM 1426 C C . TYR A 1 171 ? 1.868 9.342 -8.087 1.00 90.19 171 TYR A C 1
ATOM 1428 O O . TYR A 1 171 ? 2.372 8.963 -9.148 1.00 90.19 171 TYR A O 1
ATOM 1436 N N . PHE A 1 172 ? 1.296 10.545 -7.968 1.00 88.50 172 PHE A N 1
ATOM 1437 C CA . PHE A 1 172 ? 1.198 11.488 -9.088 1.00 88.50 172 PHE A CA 1
ATOM 1438 C C . PHE A 1 172 ? 2.570 11.934 -9.602 1.00 88.50 172 PHE A C 1
ATOM 1440 O O . PHE A 1 172 ? 2.807 11.954 -10.806 1.00 88.50 172 PHE A O 1
ATOM 1447 N N . GLU A 1 173 ? 3.493 12.268 -8.702 1.00 86.81 173 GLU A N 1
ATOM 1448 C CA . GLU A 1 173 ? 4.854 12.650 -9.079 1.00 86.81 173 GLU A CA 1
ATOM 1449 C C . GLU A 1 173 ? 5.575 11.496 -9.775 1.00 86.81 173 GLU A C 1
ATOM 1451 O O . GLU A 1 173 ? 6.176 11.704 -10.821 1.00 86.81 173 GLU A O 1
ATOM 1456 N N . THR A 1 174 ? 5.468 10.273 -9.254 1.00 85.62 174 THR A N 1
ATOM 1457 C CA . THR A 1 174 ? 6.110 9.088 -9.842 1.00 85.62 174 THR A CA 1
ATOM 1458 C C . THR A 1 174 ? 5.582 8.810 -11.243 1.00 85.62 174 THR A C 1
ATOM 1460 O O . THR A 1 174 ? 6.378 8.634 -12.158 1.00 85.62 174 THR A O 1
ATOM 1463 N N . THR A 1 175 ? 4.263 8.819 -11.432 1.00 85.50 175 THR A N 1
ATOM 1464 C CA . THR A 1 175 ? 3.648 8.554 -12.742 1.00 85.50 175 THR A CA 1
ATOM 1465 C C . THR A 1 175 ? 3.978 9.648 -13.757 1.00 85.50 175 THR A C 1
ATOM 1467 O O . THR A 1 175 ? 4.377 9.344 -14.873 1.00 85.50 175 THR A O 1
ATOM 1470 N N . ILE A 1 176 ? 3.918 10.928 -13.382 1.00 85.25 176 ILE A N 1
ATOM 1471 C CA . ILE A 1 176 ? 4.191 12.031 -14.318 1.00 85.25 176 ILE A CA 1
ATOM 1472 C C . ILE A 1 176 ? 5.693 12.176 -14.609 1.00 85.25 176 ILE A C 1
ATOM 1474 O O . ILE A 1 176 ? 6.098 12.255 -15.769 1.00 85.25 176 ILE A O 1
ATOM 1478 N N . ILE A 1 177 ? 6.530 12.238 -13.570 1.00 79.75 177 ILE A N 1
ATOM 1479 C CA . ILE A 1 177 ? 7.962 12.553 -13.698 1.00 79.75 177 ILE A CA 1
ATOM 1480 C C . ILE A 1 177 ? 8.725 11.377 -14.311 1.00 79.75 177 ILE A C 1
ATOM 1482 O O . ILE A 1 177 ? 9.649 11.585 -15.093 1.00 79.75 177 ILE A O 1
ATOM 1486 N N . TYR A 1 178 ? 8.339 10.131 -14.033 1.00 79.50 178 TYR A N 1
ATOM 1487 C CA . TYR A 1 178 ? 9.029 8.992 -14.636 1.00 79.50 178 TYR A CA 1
ATOM 1488 C C . TYR A 1 178 ? 8.970 9.016 -16.168 1.00 79.50 178 TYR A C 1
ATOM 1490 O O . TYR A 1 178 ? 9.989 8.796 -16.828 1.00 79.50 178 TYR A O 1
ATOM 1498 N N . HIS A 1 179 ? 7.810 9.352 -16.741 1.00 78.75 179 HIS A N 1
ATOM 1499 C CA . HIS A 1 179 ? 7.662 9.459 -18.192 1.00 78.75 179 HIS A CA 1
ATOM 1500 C C . HIS A 1 179 ? 8.542 10.561 -18.798 1.00 78.75 179 HIS A C 1
ATOM 1502 O O . HIS A 1 179 ? 9.015 10.402 -19.924 1.00 78.75 179 HIS A O 1
ATOM 1508 N N . THR A 1 180 ? 8.816 11.649 -18.071 1.00 82.44 180 THR A N 1
ATOM 1509 C CA . THR A 1 180 ? 9.689 12.728 -18.566 1.00 82.44 180 THR A CA 1
ATOM 1510 C C . THR A 1 180 ? 11.175 12.384 -18.454 1.00 82.44 180 THR A C 1
ATOM 1512 O O . THR A 1 180 ? 11.972 12.834 -19.276 1.00 82.44 180 THR A O 1
ATOM 1515 N N . LEU A 1 181 ? 11.557 11.537 -17.494 1.00 81.25 181 LEU A N 1
ATOM 1516 C CA . LEU A 1 181 ? 12.948 11.149 -17.230 1.00 81.25 181 LEU A CA 1
ATOM 1517 C C . LEU A 1 181 ? 13.375 9.854 -17.935 1.00 81.25 181 LEU A C 1
ATOM 1519 O O . LEU A 1 181 ? 14.437 9.292 -17.659 1.00 81.25 181 LEU A O 1
ATOM 1523 N N . LEU A 1 182 ? 12.572 9.339 -18.861 1.00 73.75 182 LEU A N 1
ATOM 1524 C CA . LEU A 1 182 ? 12.757 7.981 -19.366 1.00 73.75 182 LEU A CA 1
ATOM 1525 C C . LEU A 1 182 ? 14.061 7.747 -20.137 1.00 73.75 182 LEU A C 1
ATOM 1527 O O . LEU A 1 182 ? 14.601 6.639 -20.150 1.00 73.75 182 LEU A O 1
ATOM 1531 N N . ASN A 1 183 ? 14.608 8.806 -20.723 1.00 74.31 183 ASN A N 1
ATOM 1532 C CA . ASN A 1 183 ? 15.878 8.764 -21.442 1.00 74.31 183 ASN A CA 1
ATOM 1533 C C . ASN A 1 183 ? 17.081 9.165 -20.571 1.00 74.31 183 ASN A C 1
ATOM 1535 O O . ASN A 1 183 ? 18.215 8.973 -21.000 1.00 74.31 183 ASN A O 1
ATOM 1539 N N . ASP A 1 184 ? 16.857 9.666 -19.352 1.00 83.50 184 ASP A N 1
ATOM 1540 C CA . ASP A 1 184 ? 17.908 10.145 -18.450 1.00 83.50 184 ASP A CA 1
ATOM 1541 C C . ASP A 1 184 ? 17.985 9.280 -17.186 1.00 83.50 184 ASP A C 1
ATOM 1543 O O . ASP A 1 184 ? 17.267 9.476 -16.204 1.00 83.50 184 ASP A O 1
ATOM 1547 N N . GLN A 1 185 ? 18.871 8.282 -17.217 1.00 82.25 185 GLN A N 1
ATOM 1548 C CA . GLN A 1 185 ? 19.049 7.369 -16.090 1.00 82.25 185 GLN A CA 1
ATOM 1549 C C . GLN A 1 185 ? 19.546 8.082 -14.826 1.00 82.25 185 GLN A C 1
ATOM 1551 O O . GLN A 1 185 ? 19.111 7.729 -13.732 1.00 82.25 185 GLN A O 1
ATOM 1556 N N . ILE A 1 186 ? 20.413 9.088 -14.964 1.00 85.38 186 ILE A N 1
ATOM 1557 C CA . ILE A 1 186 ? 20.993 9.795 -13.818 1.00 85.38 186 ILE A CA 1
ATOM 1558 C C . ILE A 1 186 ? 19.892 10.562 -13.088 1.00 85.38 186 ILE A C 1
ATOM 1560 O O . ILE A 1 186 ? 19.765 10.448 -11.869 1.00 85.38 186 ILE A O 1
ATOM 1564 N N . GLN A 1 187 ? 19.050 11.290 -13.823 1.00 87.06 187 GLN A N 1
ATOM 1565 C CA . GLN A 1 187 ? 17.938 12.029 -13.224 1.00 87.06 187 GLN A CA 1
ATOM 1566 C C . GLN A 1 187 ? 16.901 11.098 -12.592 1.00 87.06 187 GLN A C 1
ATOM 1568 O O . GLN A 1 187 ? 16.396 11.406 -11.513 1.00 87.06 187 GLN A O 1
ATOM 1573 N N . ARG A 1 188 ? 16.623 9.929 -13.192 1.00 84.94 188 ARG A N 1
ATOM 1574 C CA . ARG A 1 188 ? 15.755 8.919 -12.557 1.00 84.94 188 ARG A CA 1
ATOM 1575 C C . ARG A 1 188 ? 16.316 8.427 -11.234 1.00 84.94 188 ARG A C 1
ATOM 1577 O O . ARG A 1 188 ? 15.569 8.315 -10.271 1.00 84.94 188 ARG A O 1
ATOM 1584 N N . GLU A 1 189 ? 17.611 8.138 -11.173 1.00 86.06 189 GLU A N 1
ATOM 1585 C CA . GLU A 1 189 ? 18.255 7.678 -9.942 1.00 86.06 189 GLU A CA 1
ATOM 1586 C C . GLU A 1 189 ? 18.263 8.762 -8.857 1.00 86.06 189 GLU A C 1
ATOM 1588 O O . GLU A 1 189 ? 18.050 8.451 -7.685 1.00 86.06 189 GLU A O 1
ATOM 1593 N N . ILE A 1 190 ? 18.468 10.031 -9.229 1.00 90.00 190 ILE A N 1
ATOM 1594 C CA . ILE A 1 190 ? 18.355 11.171 -8.305 1.00 90.00 190 ILE A CA 1
ATOM 1595 C C . ILE A 1 190 ? 16.924 11.263 -7.765 1.00 90.00 190 ILE A C 1
ATOM 1597 O O . ILE A 1 190 ? 16.725 11.242 -6.551 1.00 90.00 190 ILE A O 1
ATOM 1601 N N . PHE A 1 191 ? 15.930 11.269 -8.655 1.00 90.12 191 PHE A N 1
ATOM 1602 C CA . PHE A 1 191 ? 14.522 11.320 -8.272 1.00 90.12 191 PHE A CA 1
ATOM 1603 C C . PHE A 1 191 ? 14.118 10.129 -7.391 1.00 90.12 191 PHE A C 1
ATOM 1605 O O . PHE A 1 191 ? 13.437 10.304 -6.383 1.00 90.12 191 PHE A O 1
ATOM 1612 N N . ALA A 1 192 ? 14.586 8.921 -7.713 1.00 89.62 192 ALA A N 1
ATOM 1613 C CA . ALA A 1 192 ? 14.330 7.725 -6.920 1.00 89.62 192 ALA A CA 1
ATOM 1614 C C . ALA A 1 192 ? 14.885 7.838 -5.494 1.00 89.62 192 ALA A C 1
ATOM 1616 O O . ALA A 1 192 ? 14.207 7.449 -4.543 1.00 89.62 192 ALA A O 1
ATOM 1617 N N . LYS A 1 193 ? 16.089 8.401 -5.325 1.00 91.81 193 LYS A N 1
ATOM 1618 C CA . LYS A 1 193 ? 16.686 8.645 -4.002 1.00 91.81 193 LYS A CA 1
ATOM 1619 C C . LYS A 1 193 ? 15.894 9.680 -3.205 1.00 91.81 193 LYS A C 1
ATOM 1621 O O . LYS A 1 193 ? 15.666 9.489 -2.008 1.00 91.81 193 LYS A O 1
ATOM 1626 N N . ASP A 1 194 ? 15.445 10.750 -3.855 1.00 92.12 194 ASP A N 1
ATOM 1627 C CA . ASP A 1 194 ? 14.622 11.781 -3.216 1.00 92.12 194 ASP A CA 1
ATOM 1628 C C . ASP A 1 194 ? 13.248 11.235 -2.802 1.00 92.12 194 ASP A C 1
ATOM 1630 O O . ASP A 1 194 ? 12.784 11.486 -1.681 1.00 92.12 194 ASP A O 1
ATOM 1634 N N . PHE A 1 195 ? 12.633 10.417 -3.661 1.00 92.12 195 PHE A N 1
ATOM 1635 C CA . PHE A 1 195 ? 11.413 9.672 -3.362 1.00 92.12 195 PHE A CA 1
ATOM 1636 C C . PHE A 1 195 ? 11.618 8.721 -2.181 1.00 92.12 195 PHE A C 1
ATOM 1638 O O . PHE A 1 195 ? 10.821 8.714 -1.241 1.00 92.12 195 PHE A O 1
ATOM 1645 N N . GLU A 1 196 ? 12.687 7.922 -2.185 1.00 93.12 196 GLU A N 1
ATOM 1646 C CA . GLU A 1 196 ? 12.978 6.963 -1.120 1.00 93.12 196 GLU A CA 1
ATOM 1647 C C . GLU A 1 196 ? 13.139 7.669 0.227 1.00 93.12 196 GLU A C 1
ATOM 1649 O O . GLU A 1 196 ? 12.526 7.270 1.220 1.00 93.12 196 GLU A O 1
ATOM 1654 N N . LYS A 1 197 ? 13.902 8.764 0.257 1.00 94.81 197 LYS A N 1
ATOM 1655 C CA . LYS A 1 197 ? 14.107 9.569 1.463 1.00 94.81 197 LYS A CA 1
ATOM 1656 C C . LYS A 1 197 ? 12.793 10.156 1.981 1.00 94.81 197 LYS A C 1
ATOM 1658 O O . LYS A 1 197 ? 12.527 10.116 3.185 1.00 94.81 197 LYS A O 1
ATOM 1663 N N . SER A 1 198 ? 11.974 10.701 1.086 1.00 93.12 198 SER A N 1
ATOM 1664 C CA . SER A 1 198 ? 10.720 11.370 1.445 1.00 93.12 198 SER A CA 1
ATOM 1665 C C . SER A 1 198 ? 9.648 10.377 1.898 1.00 93.12 198 SER A C 1
ATOM 1667 O O . SER A 1 198 ? 9.048 10.559 2.957 1.00 93.12 198 SER A O 1
ATOM 1669 N N . SER A 1 199 ? 9.476 9.275 1.167 1.00 92.88 199 SER A N 1
ATOM 1670 C CA . SER A 1 199 ? 8.569 8.186 1.543 1.00 92.88 199 SER A CA 1
ATOM 1671 C C . SER A 1 199 ? 8.992 7.532 2.861 1.00 92.88 199 SER A C 1
ATOM 1673 O O . SER A 1 199 ? 8.155 7.335 3.741 1.00 92.88 199 SER A O 1
ATOM 1675 N N . GLN A 1 200 ? 10.290 7.280 3.072 1.00 94.62 200 GLN A N 1
ATOM 1676 C CA . GLN A 1 200 ? 10.783 6.740 4.341 1.00 94.62 200 GLN A CA 1
ATOM 1677 C C . GLN A 1 200 ? 10.515 7.690 5.511 1.00 94.62 200 GLN A C 1
ATOM 1679 O O . GLN A 1 200 ? 10.149 7.237 6.594 1.00 94.62 200 GLN A O 1
ATOM 1684 N N . LYS A 1 201 ? 10.660 9.005 5.309 1.00 95.62 201 LYS A N 1
ATOM 1685 C CA . LYS A 1 201 ? 10.332 10.001 6.337 1.00 95.62 201 LYS A CA 1
ATOM 1686 C C . LYS A 1 201 ? 8.868 9.894 6.770 1.00 95.62 201 LYS A C 1
ATOM 1688 O O . LYS A 1 201 ? 8.605 9.964 7.967 1.00 95.62 201 LYS A O 1
ATOM 1693 N N . ILE A 1 202 ? 7.939 9.695 5.835 1.00 94.06 202 ILE A N 1
ATOM 1694 C CA . ILE A 1 202 ? 6.513 9.511 6.146 1.00 94.06 202 ILE A CA 1
ATOM 1695 C C . ILE A 1 202 ? 6.277 8.197 6.882 1.00 94.06 202 ILE A C 1
ATOM 1697 O O . ILE A 1 202 ? 5.629 8.193 7.927 1.00 94.06 202 ILE A O 1
ATOM 1701 N N . LEU A 1 203 ? 6.848 7.091 6.401 1.00 94.44 203 LEU A N 1
ATOM 1702 C CA . LEU A 1 203 ? 6.718 5.796 7.076 1.00 94.44 203 LEU A CA 1
ATOM 1703 C C . LEU A 1 203 ? 7.257 5.848 8.512 1.00 94.44 203 LEU A C 1
ATOM 1705 O O . LEU A 1 203 ? 6.610 5.352 9.430 1.00 94.44 203 LEU A O 1
ATOM 1709 N N . ASN A 1 204 ? 8.373 6.543 8.738 1.00 95.44 204 ASN A N 1
ATOM 1710 C CA . ASN A 1 204 ? 8.931 6.762 10.075 1.00 95.44 204 ASN A CA 1
ATOM 1711 C C . ASN A 1 204 ? 8.018 7.599 10.986 1.00 95.44 204 ASN A C 1
ATOM 1713 O O . ASN A 1 204 ? 8.151 7.521 12.204 1.00 95.44 204 ASN A O 1
ATOM 1717 N N . GLN A 1 205 ? 7.101 8.395 10.430 1.00 95.31 205 GLN A N 1
ATOM 1718 C CA . GLN A 1 205 ? 6.090 9.121 11.205 1.00 95.31 205 GLN A CA 1
ATOM 1719 C C . GLN A 1 205 ? 4.830 8.287 11.458 1.00 95.31 205 GLN A C 1
ATOM 1721 O O . GLN A 1 205 ? 4.198 8.456 12.498 1.00 95.31 205 GLN A O 1
ATOM 1726 N N . ILE A 1 206 ? 4.472 7.387 10.539 1.00 93.81 206 ILE A N 1
ATOM 1727 C CA . ILE A 1 206 ? 3.329 6.474 10.689 1.00 93.81 206 ILE A CA 1
ATOM 1728 C C . ILE A 1 206 ? 3.648 5.359 11.694 1.00 93.81 206 ILE A C 1
ATOM 1730 O O . ILE A 1 206 ? 2.792 4.987 12.495 1.00 93.81 206 ILE A O 1
ATOM 1734 N N . TYR A 1 207 ? 4.874 4.834 11.689 1.00 93.50 207 TYR A N 1
ATOM 1735 C CA . TYR A 1 207 ? 5.241 3.682 12.514 1.00 93.50 207 TYR A CA 1
ATOM 1736 C C . TYR A 1 207 ? 5.008 3.887 14.026 1.00 93.50 207 TYR A C 1
ATOM 1738 O O . TYR A 1 207 ? 4.359 3.032 14.630 1.00 93.50 207 TYR A O 1
ATOM 1746 N N . PRO A 1 208 ? 5.431 5.002 14.661 1.00 93.19 208 PRO A N 1
ATOM 1747 C CA . PRO A 1 208 ? 5.164 5.240 16.083 1.00 93.19 208 PRO A CA 1
ATOM 1748 C C . PRO A 1 208 ? 3.667 5.330 16.417 1.00 93.19 208 PRO A C 1
ATOM 1750 O O . PRO A 1 208 ? 3.240 4.893 17.486 1.00 93.19 208 PRO A O 1
ATOM 1753 N N . GLU A 1 209 ? 2.852 5.854 15.498 1.00 91.81 209 GLU A N 1
ATOM 1754 C CA . GLU A 1 209 ? 1.393 5.931 15.657 1.00 91.81 209 GLU A CA 1
ATOM 1755 C C . GLU A 1 209 ? 0.764 4.533 15.651 1.00 91.81 209 GLU A C 1
ATOM 1757 O O . GLU A 1 209 ? -0.091 4.228 16.479 1.00 91.81 209 GLU A O 1
ATOM 1762 N N . ILE A 1 210 ? 1.229 3.650 14.763 1.00 92.19 210 ILE A N 1
ATOM 1763 C CA . ILE A 1 210 ? 0.799 2.247 14.739 1.00 92.19 210 ILE A CA 1
ATOM 1764 C C . ILE A 1 210 ? 1.273 1.524 16.005 1.00 92.19 210 ILE A C 1
ATOM 1766 O O . ILE A 1 210 ? 0.468 0.907 16.703 1.00 92.19 210 ILE A O 1
ATOM 1770 N N . LYS A 1 211 ? 2.562 1.640 16.344 1.00 90.88 211 LYS A N 1
ATOM 1771 C CA . LYS A 1 211 ? 3.169 0.963 17.497 1.00 90.88 211 LYS A CA 1
ATOM 1772 C C . LYS A 1 211 ? 2.479 1.328 18.814 1.00 90.88 211 LYS A C 1
ATOM 1774 O O . LYS A 1 211 ? 2.168 0.440 19.605 1.00 90.88 211 LYS A O 1
ATOM 1779 N N . SER A 1 212 ? 2.217 2.618 19.035 1.00 89.94 212 SER A N 1
ATOM 1780 C CA . SER A 1 212 ? 1.584 3.106 20.269 1.00 89.94 212 SER A CA 1
ATOM 1781 C C . SER A 1 212 ? 0.162 2.569 20.454 1.00 89.94 212 SER A C 1
ATOM 1783 O O . SER A 1 212 ? -0.210 2.188 21.564 1.00 89.94 212 SER A O 1
ATOM 1785 N N . ARG A 1 213 ? -0.618 2.463 19.374 1.00 87.31 213 ARG A N 1
ATOM 1786 C CA . ARG A 1 213 ? -1.994 1.942 19.415 1.00 87.31 213 ARG A CA 1
ATOM 1787 C C . ARG A 1 213 ? -2.061 0.437 19.609 1.00 87.31 213 ARG A C 1
ATOM 1789 O O . ARG A 1 213 ? -2.902 -0.040 20.364 1.00 87.31 213 ARG A O 1
ATOM 1796 N N . LEU A 1 214 ? -1.133 -0.293 18.999 1.00 87.75 214 LEU A N 1
ATOM 1797 C CA . LEU A 1 214 ? -1.016 -1.740 19.182 1.00 87.75 214 LEU A CA 1
ATOM 1798 C C . LEU A 1 214 ? -0.433 -2.123 20.551 1.00 87.75 214 LEU A C 1
ATOM 1800 O O . LEU A 1 214 ? -0.357 -3.307 20.863 1.00 87.75 214 LEU A O 1
ATOM 1804 N N . LYS A 1 215 ? -0.049 -1.139 21.382 1.00 82.25 215 LYS A N 1
ATOM 1805 C CA . LYS A 1 215 ? 0.536 -1.342 22.715 1.00 82.25 215 LYS A CA 1
ATOM 1806 C C . LYS A 1 215 ? 1.702 -2.335 22.704 1.00 82.25 215 LYS A C 1
ATOM 1808 O O . LYS A 1 215 ? 1.872 -3.093 23.654 1.00 82.25 215 LYS A O 1
ATOM 1813 N N . PHE A 1 216 ? 2.523 -2.313 21.653 1.00 66.19 216 PHE A N 1
ATOM 1814 C CA . PHE A 1 216 ? 3.828 -2.965 21.689 1.00 66.19 216 PHE A CA 1
ATOM 1815 C C . PHE A 1 216 ? 4.718 -2.176 22.654 1.00 66.19 216 PHE A C 1
ATOM 1817 O O . PHE A 1 216 ? 5.439 -1.261 22.252 1.00 66.19 216 PHE A O 1
ATOM 1824 N N . THR A 1 217 ? 4.602 -2.469 23.946 1.00 51.41 217 THR A N 1
ATOM 1825 C CA . THR A 1 217 ? 5.586 -2.064 24.943 1.00 51.41 217 THR A CA 1
ATOM 1826 C C . THR A 1 217 ? 6.866 -2.836 24.661 1.00 51.41 217 THR A C 1
ATOM 1828 O O . THR A 1 217 ? 6.847 -4.063 24.601 1.00 51.41 217 THR A O 1
ATOM 1831 N N . GLU A 1 218 ? 7.955 -2.106 24.427 1.00 50.22 218 GLU A N 1
ATOM 1832 C CA . GLU A 1 218 ? 9.296 -2.662 24.583 1.00 50.22 218 GLU A CA 1
ATOM 1833 C C . GLU A 1 218 ? 9.455 -2.950 26.078 1.00 50.22 218 GLU A C 1
ATOM 1835 O O . GLU A 1 218 ? 9.404 -2.019 26.883 1.00 50.22 218 GLU A O 1
ATOM 1840 N N . GLU A 1 219 ? 9.513 -4.233 26.438 1.00 42.19 219 GLU A N 1
ATOM 1841 C CA . GLU A 1 219 ? 10.149 -4.647 27.693 1.00 42.19 219 GLU A CA 1
ATOM 1842 C C . GLU A 1 219 ? 11.649 -4.342 27.636 1.00 42.19 219 GLU A C 1
ATOM 1844 O O . GLU A 1 219 ? 12.252 -4.537 26.551 1.00 42.19 219 GLU A O 1
#

Secondary structure (DSSP, 8-state):
-HHHHHHHHHHHHHHHHHHHHHHHHHHHHHHHHHHHHHHHHHHHHHHHHHHHHHHHHHHHHHHHHHHHHHHHHHHHHHHHHHH-----S-GGG--HHHHHHHHHHS---HHHHHHHHH-S-HHHHHHHHHHHHHHHHHHHHHHHHHHHHHHTGGGS-HHHHHHHHHHHHHHHHHHHHHHHTTT-HHHHHHHHHHHHHHHHHHHHHHHHHHHHHTT----